Protein AF-A0A2N6SW76-F1 (afdb_monomer)

Foldseek 3Di:
DPPPPPVPVVVVVVVVVVVVVLCVVVVVCCVVVNDPPVVSVVVVVVVVVVVVVVVVVVVVVVVVVVVVVVVVVVVVVVPDDDPCVVVPPPPPPDDDCPPPDPDDADDPDDDDDPPPDDPPDDDDDDDDPDDPRDPPDQFDFDDDPDQKGFGDHPRDGPDMGGPVCCCVPPPVSVVVVVVVVVD

Mean predicted aligned error: 18.42 Å

InterPro domains:
  IPR011527 ABC transporter type 1, transmembrane domain [PS50929] (1-66)
  IPR036640 ABC transporter type 1, transmembrane domain superfamily [G3DSA:1.20.1560.10] (1-120)
  IPR036640 ABC transporter type 1, transmembrane domain superfamily [SSF90123] (2-89)
  IPR039421 Type 1 protein exporter [PTHR43394] (10-116)

Organism: NCBI:txid1725

Radius of gyration: 35.15 Å; Cα contacts (8 Å, |Δi|>4): 54; chains: 1; bounding box: 75×44×82 Å

Solvent-accessible surface area (backbone atoms only — not comparable to full-atom values): 11998 Å² total; per-residue (Å²): 139,87,73,80,70,70,67,76,61,58,58,55,50,52,51,53,52,52,49,52,50,48,51,53,58,49,46,53,36,34,75,71,66,80,38,56,70,68,56,51,53,52,49,52,52,50,52,58,61,48,48,56,60,50,51,50,52,54,49,51,54,50,49,52,54,52,51,5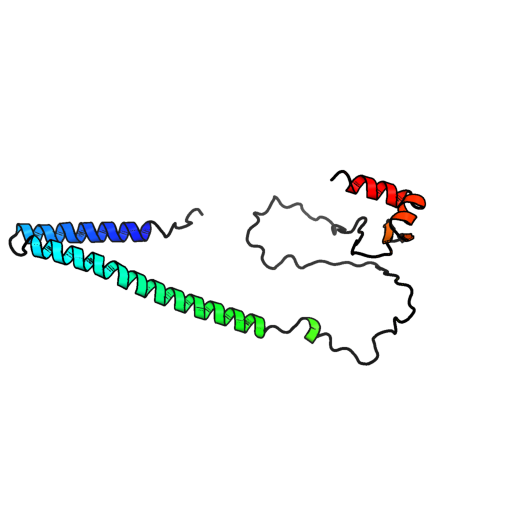5,54,53,49,54,51,51,54,51,64,72,66,52,80,57,83,62,72,79,59,66,78,62,88,86,70,77,74,85,62,86,83,60,78,96,73,88,83,86,77,89,81,81,86,77,80,79,90,82,79,81,78,90,82,71,81,83,70,86,83,77,80,83,74,79,74,82,72,86,75,78,69,76,76,87,84,65,105,54,82,61,44,72,41,51,54,95,92,36,82,76,49,74,37,33,72,71,54,32,59,76,74,31,69,69,54,42,56,53,57,52,57,68,75,76,113

Structure (mmCIF, N/CA/C/O backbone):
data_AF-A0A2N6SW76-F1
#
_entry.id   AF-A0A2N6SW76-F1
#
loop_
_atom_site.group_PDB
_atom_site.id
_atom_site.type_symbol
_atom_site.label_atom_id
_atom_site.label_alt_id
_atom_site.label_comp_id
_atom_site.label_asym_id
_atom_site.label_entity_id
_atom_site.label_seq_id
_atom_site.pdbx_PDB_ins_code
_atom_site.Cartn_x
_atom_site.Cartn_y
_atom_site.Cartn_z
_atom_site.occupancy
_atom_site.B_iso_or_equiv
_atom_site.auth_seq_id
_atom_site.auth_comp_id
_atom_site.auth_asym_id
_atom_site.auth_atom_id
_atom_site.pdbx_PDB_model_num
ATOM 1 N N . MET A 1 1 ? -11.224 16.777 -10.568 1.00 44.59 1 MET A N 1
ATOM 2 C CA . MET A 1 1 ? -10.920 15.486 -9.920 1.00 44.59 1 MET A CA 1
ATOM 3 C C . MET A 1 1 ? -9.843 15.710 -8.867 1.00 44.59 1 MET A C 1
ATOM 5 O O . MET A 1 1 ? -8.678 15.807 -9.202 1.00 44.59 1 MET A O 1
ATOM 9 N N . ARG A 1 2 ? -10.244 15.888 -7.605 1.00 47.88 2 ARG A N 1
ATOM 10 C CA . ARG A 1 2 ? -9.377 15.784 -6.421 1.00 47.88 2 ARG A CA 1
ATOM 11 C C . ARG A 1 2 ? -10.094 14.849 -5.457 1.00 47.88 2 ARG A C 1
ATOM 13 O O . ARG A 1 2 ? -10.710 15.264 -4.487 1.00 47.88 2 ARG A O 1
ATOM 20 N N . LEU A 1 3 ? -10.122 13.588 -5.859 1.00 52.16 3 LEU A N 1
ATOM 21 C CA . LEU A 1 3 ? -10.459 12.446 -5.020 1.00 52.16 3 LEU A CA 1
ATOM 22 C C . LEU A 1 3 ? -9.251 11.512 -5.073 1.00 52.16 3 LEU A C 1
ATOM 24 O O . LEU A 1 3 ? -9.378 10.319 -5.317 1.00 52.16 3 LEU A O 1
ATOM 28 N N . GLU A 1 4 ? -8.058 12.078 -4.872 1.00 52.75 4 GLU A N 1
ATOM 29 C CA . GLU A 1 4 ? -6.945 11.313 -4.322 1.00 52.75 4 GLU A CA 1
ATOM 30 C C . GLU A 1 4 ? -7.394 10.949 -2.912 1.00 52.75 4 GLU A C 1
ATOM 32 O O . GLU A 1 4 ? -7.204 11.689 -1.947 1.00 52.75 4 GLU A O 1
ATOM 37 N N . ALA A 1 5 ? -8.188 9.882 -2.852 1.00 57.94 5 ALA A N 1
ATOM 38 C CA . ALA A 1 5 ? -8.748 9.336 -1.646 1.00 57.94 5 ALA A CA 1
ATOM 39 C C . ALA A 1 5 ? -7.561 8.900 -0.809 1.00 57.94 5 ALA A C 1
ATOM 41 O O . ALA A 1 5 ? -7.028 7.816 -1.000 1.00 57.94 5 ALA A O 1
ATOM 42 N N . PHE A 1 6 ? -7.129 9.809 0.059 1.00 63.81 6 PHE A N 1
ATOM 43 C CA . PHE A 1 6 ? -6.216 9.602 1.160 1.00 63.81 6 PHE A CA 1
ATOM 44 C C . PHE A 1 6 ? -6.749 8.368 1.917 1.00 63.81 6 PHE A C 1
ATOM 46 O O . PHE A 1 6 ? -7.770 8.484 2.596 1.00 63.81 6 PHE A O 1
ATOM 53 N N . PRO A 1 7 ? -6.166 7.164 1.735 1.00 63.09 7 PRO A N 1
ATOM 54 C CA . PRO A 1 7 ? -6.740 5.920 2.268 1.00 63.09 7 PRO A CA 1
ATOM 55 C C . PRO A 1 7 ? -6.468 5.780 3.770 1.00 63.09 7 PRO A C 1
ATOM 57 O O . PRO A 1 7 ? -7.167 5.075 4.495 1.00 63.09 7 PRO A O 1
ATOM 60 N N . TRP A 1 8 ? -5.447 6.493 4.243 1.00 65.50 8 TRP A N 1
ATOM 61 C CA . TRP A 1 8 ? -4.876 6.384 5.577 1.00 65.50 8 TRP A CA 1
ATOM 62 C C . TRP A 1 8 ? -5.757 6.865 6.749 1.00 65.50 8 TRP A C 1
ATOM 64 O O . TRP A 1 8 ? -5.699 6.228 7.798 1.00 65.50 8 TRP A O 1
ATOM 74 N N . PRO A 1 9 ? -6.610 7.905 6.653 1.00 74.25 9 PRO A N 1
ATOM 75 C CA . PRO A 1 9 ? -7.477 8.312 7.757 1.00 74.25 9 PRO A CA 1
ATOM 76 C C . PRO A 1 9 ? -8.815 7.565 7.783 1.00 74.25 9 PRO A C 1
ATOM 78 O O . PRO A 1 9 ? -9.462 7.540 8.827 1.00 74.25 9 PRO A O 1
ATOM 81 N N . MET A 1 10 ? -9.254 6.954 6.675 1.00 74.31 10 MET A N 1
ATOM 82 C CA . MET A 1 10 ? -10.566 6.297 6.613 1.00 74.31 10 MET A CA 1
ATOM 83 C C . MET A 1 10 ? -10.602 5.032 7.483 1.00 74.31 10 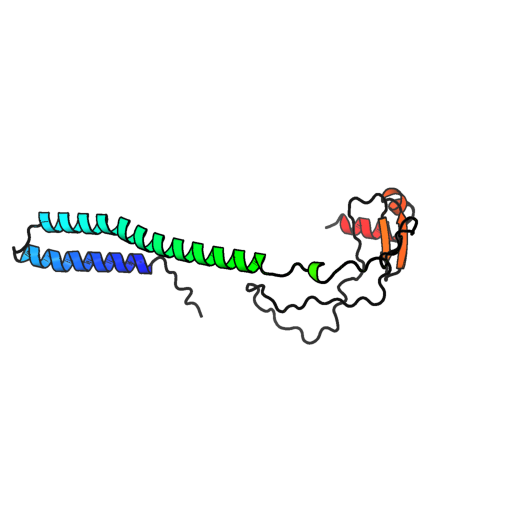MET A C 1
ATOM 85 O O . MET A 1 10 ? -11.601 4.771 8.153 1.00 74.31 10 MET A O 1
ATOM 89 N N . SER A 1 11 ? -9.489 4.294 7.553 1.00 74.19 11 SER A N 1
ATOM 90 C CA . SER A 1 11 ? -9.341 3.144 8.451 1.00 74.19 11 SER A CA 1
ATOM 91 C C . SER A 1 11 ? -9.333 3.560 9.929 1.00 74.19 11 SER A C 1
ATOM 93 O O . SER A 1 11 ? -10.015 2.937 10.741 1.00 74.19 11 SER A O 1
ATOM 95 N N . GLY A 1 12 ? -8.643 4.652 10.284 1.00 79.25 12 GLY A N 1
ATOM 96 C CA . GLY A 1 12 ? -8.608 5.185 11.653 1.00 79.25 12 GLY A CA 1
ATOM 97 C C . GLY A 1 12 ? -9.979 5.647 12.157 1.00 79.25 12 GLY A C 1
ATOM 98 O O . GLY A 1 12 ? -10.352 5.367 13.298 1.00 79.25 12 GLY A O 1
ATOM 99 N N . LEU A 1 13 ? -10.767 6.271 11.278 1.00 85.88 13 LEU A N 1
ATOM 100 C CA . LEU A 1 13 ? -12.120 6.739 11.588 1.00 85.88 13 LEU A CA 1
ATOM 101 C C . LEU A 1 13 ? -13.078 5.564 11.839 1.00 85.88 13 LEU A C 1
ATOM 103 O O . LEU A 1 13 ? -13.866 5.597 12.785 1.00 85.88 13 LEU A O 1
ATOM 107 N N . ALA A 1 14 ? -12.951 4.479 11.069 1.00 84.56 14 ALA A N 1
ATOM 108 C CA . ALA A 1 14 ? -13.716 3.254 11.304 1.00 84.56 14 ALA A CA 1
ATOM 109 C C . ALA A 1 14 ? -13.427 2.643 12.689 1.00 84.56 14 ALA A C 1
ATOM 111 O O . ALA A 1 14 ? -14.354 2.220 13.382 1.00 84.56 14 ALA A O 1
ATOM 112 N N . ILE A 1 15 ? -12.162 2.659 13.130 1.00 85.31 15 ILE A N 1
ATOM 113 C CA . ILE A 1 15 ? -11.760 2.172 14.462 1.00 85.31 15 ILE A CA 1
ATOM 114 C C . ILE A 1 15 ? -12.381 3.029 15.565 1.00 85.31 15 ILE A C 1
ATOM 116 O O . ILE A 1 15 ? -12.916 2.500 16.538 1.00 85.31 15 ILE A O 1
ATOM 120 N N . GLN A 1 16 ? -12.338 4.350 15.412 1.00 90.38 16 GLN A N 1
ATOM 121 C CA . GLN A 1 16 ? -12.896 5.282 16.392 1.00 90.38 16 GLN A CA 1
ATOM 122 C C . GLN A 1 16 ? -14.418 5.135 16.508 1.00 90.38 16 GLN A C 1
ATOM 124 O O . GLN A 1 16 ? -14.949 5.110 17.619 1.00 90.38 16 GLN A O 1
ATOM 129 N N . VAL A 1 17 ? -15.119 4.948 15.385 1.00 92.62 17 VAL A N 1
ATOM 130 C CA . VAL A 1 17 ? -16.563 4.663 15.374 1.00 92.62 17 VAL A CA 1
ATOM 131 C C . VAL A 1 17 ? -16.868 3.324 16.048 1.00 92.62 17 VAL A C 1
ATOM 133 O O . VAL A 1 17 ? -17.775 3.258 16.879 1.00 92.62 17 VAL A O 1
ATOM 136 N N . ALA A 1 18 ? -16.100 2.271 15.752 1.00 88.25 18 ALA A N 1
ATOM 137 C CA . ALA A 1 18 ? -16.264 0.969 16.398 1.00 88.25 18 ALA A CA 1
ATOM 138 C C . ALA A 1 18 ? -16.039 1.054 17.918 1.00 88.25 18 ALA A C 1
ATOM 140 O O . ALA A 1 18 ? -16.818 0.494 18.690 1.00 88.25 18 ALA A O 1
ATOM 141 N N . PHE A 1 19 ? -15.028 1.806 18.358 1.00 92.00 19 PHE A N 1
ATOM 142 C CA . PHE A 1 19 ? -14.760 2.034 19.776 1.00 92.00 19 PHE A CA 1
ATOM 143 C C . PHE A 1 19 ? -15.923 2.754 20.468 1.00 92.00 19 PHE A C 1
ATOM 145 O O . PHE A 1 19 ? -16.401 2.284 21.499 1.00 92.00 19 PHE A O 1
ATOM 152 N N . LEU A 1 20 ? -16.424 3.847 19.881 1.00 95.19 20 LEU A N 1
ATOM 153 C CA . LEU A 1 20 ? -17.573 4.584 20.419 1.00 95.19 20 LEU A CA 1
ATOM 154 C C . LEU A 1 20 ? -18.835 3.716 20.481 1.00 95.19 20 LEU A C 1
ATOM 156 O O . LEU A 1 20 ? -19.552 3.755 21.480 1.00 95.19 20 LEU A O 1
ATOM 160 N N . MET A 1 21 ? -19.079 2.894 19.457 1.00 95.50 21 MET A N 1
ATOM 161 C CA . MET A 1 21 ? -20.179 1.927 19.444 1.00 95.50 21 MET A CA 1
ATOM 162 C C . MET A 1 21 ? -20.074 0.926 20.598 1.00 95.50 21 MET A C 1
ATOM 164 O O . MET A 1 21 ? -21.051 0.716 21.316 1.00 95.50 21 MET A O 1
ATOM 168 N N . VAL A 1 22 ? -18.897 0.334 20.817 1.00 93.12 22 VAL A N 1
ATOM 169 C CA . VAL A 1 22 ? -18.682 -0.621 21.916 1.00 93.12 22 VAL A CA 1
ATOM 170 C C . VAL A 1 22 ? -18.825 0.062 23.274 1.00 93.12 22 VAL A C 1
ATOM 172 O O . VAL A 1 22 ? -19.450 -0.503 24.171 1.00 93.12 22 VAL A O 1
ATOM 175 N N . LEU A 1 23 ? -18.303 1.281 23.428 1.00 94.81 23 LEU A N 1
ATOM 176 C CA . LEU A 1 23 ? -18.411 2.037 24.674 1.00 94.81 23 LEU A CA 1
ATOM 177 C C . LEU A 1 23 ? -19.869 2.392 24.992 1.00 94.81 23 LEU A C 1
ATOM 179 O O . LEU A 1 23 ? -20.307 2.225 26.127 1.00 94.81 23 LEU A O 1
ATOM 183 N N . GLY A 1 24 ? -20.630 2.836 23.989 1.00 96.06 24 GLY A N 1
ATOM 184 C CA . GLY A 1 24 ? -22.040 3.185 24.143 1.00 96.06 24 GLY A CA 1
ATOM 185 C C . GLY A 1 24 ? -22.908 1.970 24.470 1.00 96.06 24 GLY A C 1
ATOM 186 O O . GLY A 1 24 ? -23.634 1.975 25.464 1.00 96.06 24 GLY A O 1
ATOM 187 N N . LEU A 1 25 ? -22.801 0.901 23.674 1.00 95.44 25 LEU A N 1
ATOM 188 C CA . LEU A 1 25 ? -23.624 -0.302 23.845 1.00 95.44 25 LEU A CA 1
ATOM 189 C C . LEU A 1 25 ? -23.224 -1.099 25.096 1.00 95.44 25 LEU A C 1
ATOM 191 O O . LEU A 1 25 ? -24.079 -1.575 25.844 1.00 95.44 25 LEU A O 1
ATOM 195 N N . GLY A 1 26 ? -21.919 -1.231 25.336 1.00 95.19 26 GLY A N 1
ATOM 196 C CA . GLY A 1 26 ? -21.370 -1.887 26.518 1.00 95.19 26 GLY A CA 1
ATOM 197 C C . GLY A 1 26 ? -21.644 -1.093 27.793 1.00 95.19 26 GLY A C 1
ATOM 198 O O . GLY A 1 26 ? -22.062 -1.672 28.791 1.00 95.19 26 GLY A O 1
ATOM 199 N N . GLY A 1 27 ? -21.496 0.233 27.745 1.00 95.38 27 GLY A N 1
ATOM 200 C CA . GLY A 1 27 ? -21.807 1.129 28.857 1.00 95.38 27 GLY A CA 1
ATOM 201 C C . GLY A 1 27 ? -23.281 1.083 29.260 1.00 95.38 27 GLY A C 1
ATOM 202 O O . GLY A 1 27 ? -23.576 0.993 30.450 1.00 95.38 27 GLY A O 1
ATOM 203 N N . ALA A 1 28 ? -24.205 1.047 28.292 1.00 96.50 28 ALA A N 1
ATOM 204 C CA . ALA A 1 28 ? -25.635 0.897 28.570 1.00 96.50 28 ALA A CA 1
ATOM 205 C C . ALA A 1 28 ? -25.951 -0.417 29.309 1.00 96.50 28 ALA A C 1
ATOM 207 O O . ALA A 1 28 ? -26.703 -0.411 30.283 1.00 96.50 28 ALA A O 1
ATOM 208 N N . ARG A 1 29 ? -25.325 -1.532 28.909 1.00 95.31 29 ARG A N 1
ATOM 209 C CA . ARG A 1 29 ? -25.487 -2.824 29.602 1.00 95.31 29 ARG A CA 1
ATOM 210 C C . ARG A 1 29 ? -24.860 -2.858 30.993 1.00 95.31 29 ARG A C 1
ATOM 212 O O . ARG A 1 29 ? -25.393 -3.510 31.887 1.00 95.31 29 ARG A O 1
ATOM 219 N N . VAL A 1 30 ? -23.750 -2.149 31.194 1.00 97.06 30 VAL A N 1
ATOM 220 C CA . VAL A 1 30 ? -23.148 -1.982 32.524 1.00 97.06 30 VAL A CA 1
ATOM 221 C C . VAL A 1 30 ? -24.063 -1.153 33.430 1.00 97.06 30 VAL A C 1
ATOM 223 O O . VAL A 1 30 ? -24.280 -1.527 34.579 1.00 97.06 30 VAL A O 1
ATOM 226 N N . ALA A 1 31 ? -24.659 -0.074 32.911 1.00 96.44 31 ALA A N 1
ATOM 227 C CA . ALA A 1 31 ? -25.610 0.757 33.653 1.00 96.44 31 ALA A CA 1
ATOM 228 C C . ALA A 1 31 ? -26.909 0.010 34.007 1.00 96.44 31 ALA A C 1
ATOM 230 O O . ALA A 1 31 ? -27.480 0.248 35.068 1.00 96.44 31 ALA A O 1
ATOM 231 N N . ALA A 1 32 ? -27.347 -0.921 33.153 1.00 95.94 32 ALA A N 1
ATOM 232 C CA . ALA A 1 32 ? -28.476 -1.813 33.421 1.00 95.94 32 ALA A CA 1
ATOM 233 C C . ALA A 1 32 ? -28.158 -2.932 34.439 1.00 95.94 32 ALA A C 1
ATOM 235 O O . ALA A 1 32 ? -29.062 -3.654 34.854 1.00 95.94 32 ALA A O 1
ATOM 236 N N . GLY A 1 33 ? -26.891 -3.095 34.842 1.00 94.69 33 GLY A N 1
ATOM 237 C CA . GLY A 1 33 ? -26.448 -4.147 35.762 1.00 94.69 33 GLY A CA 1
ATOM 238 C C . GLY A 1 33 ? -26.287 -5.534 35.124 1.00 94.69 33 GLY A C 1
ATOM 239 O O . GLY A 1 33 ? -26.007 -6.496 35.834 1.00 94.69 33 GLY A O 1
ATOM 240 N N . GLU A 1 34 ? -26.431 -5.650 33.800 1.00 95.19 34 GLU A N 1
ATOM 241 C CA . GLU A 1 34 ? -26.288 -6.912 33.053 1.00 95.19 34 GLU A CA 1
ATOM 242 C C . GLU A 1 34 ? -24.820 -7.331 32.882 1.00 95.19 34 GLU A C 1
ATOM 244 O O . GLU A 1 34 ? -24.507 -8.513 32.732 1.00 95.19 34 GLU A O 1
ATOM 249 N N . LEU A 1 35 ? -23.906 -6.356 32.883 1.00 95.00 35 LEU A N 1
ATOM 250 C CA . LEU A 1 35 ? -22.467 -6.549 32.711 1.00 95.00 35 LEU A CA 1
ATOM 251 C C . LEU A 1 35 ? -21.692 -5.833 33.817 1.00 95.00 35 LEU A C 1
ATOM 253 O O . LEU A 1 35 ? -22.024 -4.719 34.212 1.00 95.00 35 LEU A O 1
ATOM 257 N N . SER A 1 36 ? -20.599 -6.441 34.280 1.00 96.62 36 SER A N 1
ATOM 258 C CA . SER A 1 36 ? -19.667 -5.749 35.170 1.00 96.62 36 SER A CA 1
ATOM 259 C C . SER A 1 36 ? -18.761 -4.800 34.381 1.00 96.62 36 SER A C 1
ATOM 261 O O . SER A 1 36 ? -18.409 -5.056 33.225 1.00 96.62 36 SER A O 1
ATOM 263 N N . VAL A 1 37 ? -18.316 -3.726 35.037 1.00 95.06 37 VAL A N 1
ATOM 264 C CA . VAL A 1 37 ? -17.325 -2.789 34.476 1.00 95.06 37 VAL A CA 1
ATOM 265 C C . VAL A 1 37 ? -16.043 -3.530 34.071 1.00 95.06 37 VAL A C 1
ATOM 267 O O . VAL A 1 37 ? -15.481 -3.271 33.009 1.00 95.06 37 VAL A O 1
ATOM 270 N N . ALA A 1 38 ? -15.610 -4.500 34.883 1.00 96.81 38 ALA A N 1
ATOM 271 C CA . ALA A 1 38 ? -14.431 -5.315 34.602 1.00 96.81 38 ALA A CA 1
ATOM 272 C C . ALA A 1 38 ? -14.573 -6.117 33.298 1.00 96.81 38 ALA A C 1
ATOM 274 O O . ALA A 1 38 ? -13.620 -6.204 32.526 1.00 96.81 38 ALA A O 1
ATOM 275 N N . ASN A 1 39 ? -15.765 -6.652 33.016 1.00 95.88 39 ASN A N 1
ATOM 276 C CA . ASN A 1 39 ? -16.007 -7.416 31.795 1.00 95.88 39 ASN A CA 1
ATOM 277 C C . ASN A 1 39 ? -15.965 -6.523 30.544 1.00 95.88 39 A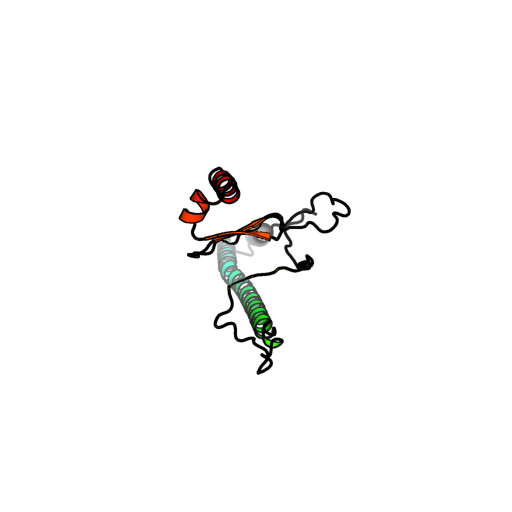SN A C 1
ATOM 279 O O . ASN A 1 39 ? -15.441 -6.936 29.512 1.00 95.88 39 ASN A O 1
ATOM 283 N N . LEU A 1 40 ? -16.450 -5.278 30.642 1.00 95.25 40 LEU A N 1
ATOM 284 C CA . LEU A 1 40 ? -16.324 -4.290 29.565 1.00 95.25 40 L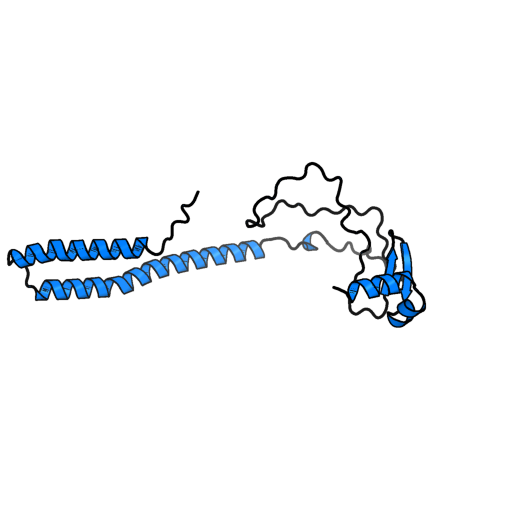EU A CA 1
ATOM 285 C C . LEU A 1 40 ? -14.853 -3.939 29.295 1.00 95.25 40 LEU A C 1
ATOM 287 O O . LEU A 1 40 ? -14.433 -3.911 28.141 1.00 95.25 40 LEU A O 1
ATOM 291 N N . MET A 1 41 ? -14.060 -3.716 30.347 1.00 95.38 41 MET A N 1
ATOM 292 C CA . MET A 1 41 ? -12.621 -3.460 30.213 1.00 95.38 41 MET A CA 1
ATOM 293 C C . MET A 1 41 ? -11.896 -4.638 29.553 1.00 95.38 41 MET A C 1
ATOM 295 O O . MET A 1 41 ? -11.149 -4.431 28.598 1.00 95.38 41 MET A O 1
ATOM 299 N N . ALA A 1 42 ? -12.160 -5.870 30.000 1.00 96.12 42 ALA A N 1
ATOM 300 C CA . ALA A 1 42 ? -11.588 -7.076 29.401 1.00 96.12 42 ALA A CA 1
ATOM 301 C C . ALA A 1 42 ? -11.968 -7.217 27.918 1.00 96.12 42 ALA A C 1
ATOM 303 O O . ALA A 1 42 ? -11.111 -7.503 27.082 1.00 96.12 42 ALA A O 1
ATOM 304 N N . PHE A 1 43 ? -13.229 -6.943 27.574 1.00 94.88 43 PHE A N 1
ATOM 305 C CA . PHE A 1 43 ? -13.688 -6.960 26.189 1.00 94.88 43 PHE A CA 1
ATOM 306 C C . PHE A 1 43 ? -12.955 -5.930 25.320 1.00 94.88 43 PHE A C 1
ATOM 308 O O . PHE A 1 43 ? -12.509 -6.268 24.225 1.00 94.88 43 PHE A O 1
ATOM 315 N N . LEU A 1 44 ? -12.773 -4.697 25.808 1.00 92.69 44 LEU A N 1
ATOM 316 C CA . LEU A 1 44 ? -12.006 -3.671 25.094 1.00 92.69 44 LEU A CA 1
ATOM 317 C C . LEU A 1 44 ? -10.544 -4.088 24.899 1.00 92.69 44 LEU A C 1
ATOM 319 O O . LEU A 1 44 ? -9.998 -3.898 23.814 1.00 92.69 44 LEU A O 1
ATOM 323 N N . MET A 1 45 ? -9.920 -4.707 25.906 1.00 94.50 45 MET A N 1
ATOM 324 C CA . MET A 1 45 ? -8.561 -5.237 25.767 1.00 94.50 45 MET A CA 1
ATOM 325 C C . MET A 1 45 ? -8.484 -6.332 24.700 1.00 94.50 45 MET A C 1
ATOM 327 O O . MET A 1 45 ? -7.586 -6.296 23.861 1.00 94.50 45 MET A O 1
ATOM 331 N N . PHE A 1 46 ? -9.437 -7.268 24.681 1.00 95.19 46 PHE A N 1
ATOM 332 C CA . PHE A 1 46 ? -9.496 -8.301 23.647 1.00 95.19 46 PHE A CA 1
ATOM 333 C C . PHE A 1 46 ? -9.756 -7.728 22.255 1.00 95.19 46 PHE A C 1
ATOM 335 O O . PHE A 1 46 ? -9.137 -8.186 21.298 1.00 95.19 46 PHE A O 1
ATOM 342 N N . LEU A 1 47 ? -10.602 -6.704 22.131 1.00 92.00 47 LEU A N 1
ATOM 343 C CA . LEU A 1 47 ? -10.845 -6.019 20.862 1.00 92.00 47 LEU A CA 1
ATOM 344 C C . LEU A 1 47 ? -9.554 -5.399 20.308 1.00 92.00 47 LEU A C 1
ATOM 346 O O . LEU A 1 47 ? -9.228 -5.602 19.139 1.00 92.00 47 LEU A O 1
ATOM 350 N N . PHE A 1 48 ? -8.793 -4.688 21.146 1.00 90.00 48 PHE A N 1
ATOM 351 C CA . PHE A 1 48 ? -7.510 -4.111 20.737 1.00 90.00 48 PHE A CA 1
ATOM 352 C C . PHE A 1 48 ? -6.452 -5.179 20.453 1.00 90.00 48 PHE A C 1
ATOM 354 O O . PHE A 1 48 ? -5.706 -5.059 19.481 1.00 90.00 48 PHE A O 1
ATOM 361 N N . MET A 1 49 ? -6.427 -6.255 21.242 1.00 93.31 49 MET A N 1
ATOM 362 C CA . MET A 1 49 ? -5.552 -7.402 21.002 1.00 93.31 49 MET A CA 1
ATOM 363 C C . MET A 1 49 ? -5.860 -8.086 19.667 1.00 93.31 49 MET A C 1
ATOM 365 O O . MET A 1 49 ? -4.935 -8.544 19.008 1.00 93.31 49 MET A O 1
ATOM 369 N N . LEU A 1 50 ? -7.130 -8.135 19.255 1.00 94.12 50 LEU A N 1
ATOM 370 C CA . LEU A 1 50 ? -7.571 -8.745 17.999 1.00 94.12 50 LEU A CA 1
ATOM 371 C C . LEU A 1 50 ? -7.340 -7.834 16.780 1.00 94.12 50 LEU A C 1
ATOM 373 O O . LEU A 1 50 ? -7.204 -8.313 15.657 1.00 94.12 50 LEU A O 1
ATOM 377 N N . MET A 1 51 ? -7.236 -6.524 16.996 1.00 87.25 51 MET A N 1
ATOM 378 C CA . MET A 1 51 ? -6.989 -5.539 15.940 1.00 87.25 51 MET A CA 1
ATOM 379 C C . MET A 1 51 ? -5.656 -5.793 15.214 1.00 87.25 51 MET A C 1
ATOM 381 O O . MET A 1 51 ? -5.614 -5.832 13.985 1.00 87.25 51 MET A O 1
ATOM 385 N N . MET A 1 52 ? -4.590 -6.060 15.976 1.00 89.94 52 MET A N 1
ATOM 386 C CA . MET A 1 52 ? -3.259 -6.407 15.453 1.00 89.94 52 MET A CA 1
ATOM 387 C C . MET A 1 52 ? -3.264 -7.636 14.515 1.00 89.94 52 MET A C 1
ATOM 389 O O . MET A 1 52 ? -2.855 -7.492 13.361 1.00 89.94 52 MET A O 1
ATOM 393 N N . PRO A 1 53 ? -3.733 -8.831 14.934 1.00 93.75 53 PRO A N 1
ATOM 394 C CA . PRO A 1 53 ? -3.748 -10.018 14.083 1.00 93.75 53 PRO A CA 1
ATOM 395 C C . PRO A 1 53 ? -4.718 -9.900 12.900 1.00 93.75 53 PRO A C 1
ATOM 397 O O . PRO A 1 53 ? -4.429 -10.443 11.835 1.00 93.75 53 PRO A O 1
ATOM 400 N N . ILE A 1 54 ? -5.827 -9.155 13.020 1.00 91.94 54 ILE A N 1
ATOM 401 C CA . ILE A 1 54 ? -6.699 -8.868 11.866 1.00 91.94 54 ILE A CA 1
ATOM 402 C C . ILE A 1 54 ? -5.944 -8.038 10.821 1.00 91.94 54 ILE A C 1
ATOM 404 O O . ILE A 1 54 ? -5.972 -8.374 9.637 1.00 91.94 54 ILE A O 1
ATOM 408 N N . GLY A 1 55 ? -5.235 -6.986 11.243 1.00 89.12 55 GLY A N 1
ATOM 409 C CA . GLY A 1 55 ? -4.418 -6.173 10.339 1.00 89.12 55 GLY A CA 1
ATOM 410 C C . GLY A 1 55 ? -3.338 -6.997 9.632 1.00 89.12 55 GLY A C 1
ATOM 411 O O . GLY A 1 55 ? -3.154 -6.868 8.422 1.00 89.12 55 GLY A O 1
ATOM 412 N N . GLN A 1 56 ? -2.686 -7.907 10.362 1.00 94.19 56 GLN A N 1
ATOM 413 C CA . GLN A 1 56 ? -1.711 -8.845 9.794 1.00 94.19 56 GLN A CA 1
ATOM 414 C C . GLN A 1 56 ? -2.335 -9.755 8.730 1.00 94.19 56 GLN A C 1
ATOM 416 O O . GLN A 1 56 ? -1.720 -9.973 7.689 1.00 94.19 56 GLN A O 1
ATOM 421 N N . LEU A 1 57 ? -3.557 -10.246 8.950 1.00 95.69 57 LEU A N 1
ATOM 422 C CA . LEU A 1 57 ? -4.253 -11.107 7.993 1.00 95.69 57 LEU A CA 1
ATOM 423 C C . LEU A 1 57 ? -4.561 -10.379 6.675 1.00 95.69 57 LEU A C 1
ATOM 425 O O . LEU A 1 57 ? -4.285 -10.907 5.599 1.00 95.69 57 LEU A O 1
ATOM 429 N N . PHE A 1 58 ? -5.079 -9.149 6.745 1.00 91.56 58 PHE A N 1
ATOM 430 C CA . PHE A 1 58 ? -5.310 -8.328 5.549 1.00 91.56 58 PHE A CA 1
ATOM 431 C C . PHE A 1 58 ? -4.002 -7.981 4.827 1.00 91.56 58 PHE A C 1
ATOM 433 O O . PHE A 1 58 ? -3.929 -8.049 3.595 1.00 91.56 58 PHE A O 1
ATOM 440 N N . GLY A 1 59 ? -2.955 -7.653 5.589 1.00 90.88 59 GLY A N 1
ATOM 441 C CA . GLY A 1 59 ? -1.617 -7.419 5.051 1.00 90.88 59 GLY A CA 1
ATOM 442 C C . GLY A 1 59 ? -1.056 -8.644 4.326 1.00 90.88 59 GLY A C 1
ATOM 443 O O . GLY A 1 59 ? -0.514 -8.504 3.233 1.00 90.88 59 GLY A O 1
ATOM 444 N N . ALA A 1 60 ? -1.254 -9.844 4.878 1.00 96.88 60 ALA A N 1
ATOM 445 C CA . ALA A 1 60 ? -0.824 -11.102 4.270 1.00 96.88 60 ALA A CA 1
ATOM 446 C C . ALA A 1 60 ? -1.563 -11.412 2.957 1.00 96.88 60 ALA A C 1
ATOM 448 O O . ALA A 1 60 ? -0.950 -11.848 1.988 1.00 96.88 60 ALA A O 1
ATOM 449 N N . ILE A 1 61 ? -2.870 -11.147 2.881 1.00 96.38 61 ILE A N 1
ATOM 450 C CA . ILE A 1 61 ? -3.622 -11.305 1.623 1.00 96.38 61 ILE A CA 1
ATOM 451 C C . ILE A 1 61 ? -3.081 -10.342 0.558 1.00 96.38 61 ILE A C 1
ATOM 453 O O . ILE A 1 61 ? -2.859 -10.730 -0.589 1.00 96.38 61 ILE A O 1
ATOM 457 N N . THR A 1 62 ? -2.830 -9.092 0.950 1.00 95.19 62 THR A N 1
ATOM 458 C CA . THR A 1 62 ? -2.305 -8.063 0.043 1.00 95.19 62 THR A CA 1
ATOM 459 C C . THR A 1 62 ? -0.898 -8.411 -0.447 1.00 95.19 62 THR A C 1
ATOM 461 O O . THR A 1 62 ? -0.603 -8.246 -1.629 1.00 95.19 62 THR A O 1
ATOM 464 N N . SER A 1 63 ? -0.035 -8.936 0.428 1.00 96.81 63 SER A N 1
ATOM 465 C CA . SER A 1 63 ? 1.323 -9.331 0.048 1.00 96.81 63 SER A CA 1
ATOM 466 C C . SER A 1 63 ? 1.336 -10.509 -0.924 1.00 96.81 63 SER A C 1
ATOM 468 O O . SER A 1 63 ? 2.115 -10.497 -1.874 1.00 96.81 63 SER A O 1
ATOM 470 N N . VAL A 1 64 ? 0.441 -11.487 -0.750 1.00 98.00 64 VAL A N 1
ATOM 471 C CA . VAL A 1 64 ? 0.274 -12.594 -1.704 1.00 98.00 64 VAL A CA 1
ATOM 472 C C . VAL A 1 64 ? -0.189 -12.075 -3.064 1.00 98.00 64 VAL A C 1
ATOM 474 O O . VAL A 1 64 ? 0.384 -12.453 -4.084 1.00 98.00 64 VAL A O 1
ATOM 477 N N . ALA A 1 65 ? -1.179 -11.178 -3.094 1.00 96.12 65 ALA A N 1
ATOM 478 C CA . ALA A 1 65 ? -1.643 -10.574 -4.343 1.00 96.12 65 ALA A CA 1
ATOM 479 C C . ALA A 1 65 ? -0.512 -9.815 -5.064 1.00 96.12 65 ALA A C 1
ATOM 481 O O . ALA A 1 65 ? -0.339 -9.965 -6.273 1.00 96.12 65 ALA A O 1
ATOM 482 N N . ALA A 1 66 ? 0.300 -9.061 -4.316 1.00 96.56 66 ALA A N 1
ATOM 483 C CA . ALA A 1 66 ? 1.464 -8.363 -4.856 1.00 96.56 66 ALA A CA 1
ATOM 484 C C . ALA A 1 66 ? 2.533 -9.332 -5.392 1.00 96.56 66 ALA A C 1
ATOM 486 O O . ALA A 1 66 ? 3.075 -9.103 -6.472 1.00 96.56 66 ALA A O 1
ATOM 487 N N . ALA A 1 67 ? 2.805 -10.431 -4.682 1.00 97.38 67 ALA A N 1
ATOM 488 C CA . ALA A 1 67 ? 3.764 -11.445 -5.115 1.00 97.38 67 ALA A CA 1
ATOM 489 C C . ALA A 1 67 ? 3.334 -12.130 -6.423 1.00 97.38 67 ALA A C 1
ATOM 491 O O . ALA A 1 67 ? 4.149 -12.279 -7.331 1.00 97.38 67 ALA A O 1
ATOM 492 N N . LEU A 1 68 ? 2.052 -12.490 -6.553 1.00 97.50 68 LEU A N 1
ATOM 493 C CA . LEU A 1 68 ? 1.503 -13.061 -7.788 1.00 97.50 68 LEU A CA 1
ATOM 494 C C . LEU A 1 68 ? 1.553 -12.063 -8.956 1.00 97.50 68 LEU A C 1
ATOM 496 O O . LEU A 1 68 ? 1.884 -12.449 -10.075 1.00 97.50 68 LEU A O 1
ATOM 500 N N . GLY A 1 69 ? 1.277 -10.780 -8.701 1.00 96.81 69 GLY A N 1
ATOM 501 C CA . GLY A 1 69 ? 1.400 -9.727 -9.715 1.00 96.81 69 GLY A CA 1
ATOM 502 C C . GLY A 1 69 ? 2.842 -9.512 -10.187 1.00 96.81 69 GLY A C 1
ATOM 503 O O . GLY A 1 69 ? 3.086 -9.354 -11.382 1.00 96.81 69 GLY A O 1
ATOM 504 N N . ALA A 1 70 ? 3.810 -9.556 -9.268 1.00 96.88 70 ALA A N 1
ATOM 505 C CA . ALA A 1 70 ? 5.230 -9.481 -9.606 1.00 96.88 70 ALA A CA 1
ATOM 506 C C . ALA A 1 70 ? 5.695 -10.702 -10.416 1.00 96.88 70 ALA A C 1
ATOM 508 O O . ALA A 1 70 ? 6.439 -10.543 -11.380 1.00 96.88 70 ALA A O 1
ATOM 509 N N . LEU A 1 71 ? 5.217 -11.902 -10.071 1.00 96.75 71 LEU A N 1
ATOM 510 C CA . LEU A 1 71 ? 5.512 -13.120 -10.826 1.00 96.75 71 LEU A CA 1
ATOM 511 C C . LEU A 1 71 ? 5.008 -13.025 -12.273 1.00 96.75 71 LEU A C 1
ATOM 513 O O . LEU A 1 71 ? 5.776 -13.270 -13.197 1.00 96.75 71 LEU A O 1
ATOM 517 N N . ALA A 1 72 ? 3.768 -12.568 -12.476 1.00 95.00 72 ALA A N 1
ATOM 518 C CA . ALA A 1 72 ? 3.206 -12.381 -13.816 1.00 95.00 72 ALA A CA 1
ATOM 519 C C . ALA A 1 72 ? 4.022 -11.396 -14.676 1.00 95.00 72 ALA A C 1
ATOM 521 O O . ALA A 1 72 ? 4.156 -11.579 -15.883 1.00 95.00 72 ALA A O 1
ATOM 522 N N . ARG A 1 73 ? 4.605 -10.362 -14.056 1.00 93.31 73 ARG A N 1
ATOM 523 C CA . ARG A 1 73 ? 5.500 -9.411 -14.733 1.00 93.31 73 ARG A CA 1
ATOM 524 C C . ARG A 1 73 ? 6.821 -10.050 -15.153 1.00 93.31 73 ARG A C 1
ATOM 526 O O . ARG A 1 73 ? 7.317 -9.729 -16.226 1.00 93.31 73 ARG A O 1
ATOM 533 N N . ILE A 1 74 ? 7.388 -10.924 -14.322 1.00 95.31 74 ILE A N 1
ATOM 534 C CA . ILE A 1 74 ? 8.611 -11.661 -14.667 1.00 95.31 74 ILE A CA 1
ATOM 535 C C . ILE A 1 74 ? 8.339 -12.584 -15.856 1.00 95.31 74 ILE A C 1
ATOM 537 O O . ILE A 1 74 ? 9.102 -12.554 -16.818 1.00 95.31 74 ILE A O 1
ATOM 541 N N . ASP A 1 75 ? 7.235 -13.334 -15.824 1.00 93.94 75 ASP A N 1
ATOM 542 C CA . ASP A 1 75 ? 6.848 -14.215 -16.932 1.00 93.94 75 ASP A CA 1
ATOM 543 C C . ASP A 1 75 ? 6.658 -13.431 -18.238 1.00 93.94 75 ASP A C 1
ATOM 545 O O . ASP A 1 75 ? 7.088 -13.888 -19.292 1.00 93.94 75 ASP A O 1
ATOM 549 N N . GLN A 1 76 ? 6.084 -12.226 -18.170 1.00 92.19 76 GLN A N 1
ATOM 550 C CA . GLN A 1 76 ? 5.937 -11.347 -19.331 1.00 92.19 76 GLN A CA 1
ATOM 551 C C . GLN A 1 76 ? 7.291 -10.910 -19.908 1.00 92.19 76 GLN A C 1
ATOM 553 O O . GLN A 1 76 ? 7.496 -11.021 -21.110 1.00 92.19 76 GLN A O 1
ATOM 558 N N . VAL A 1 77 ? 8.223 -10.447 -19.066 1.00 91.38 77 VAL A N 1
ATOM 559 C CA . VAL A 1 77 ? 9.565 -10.023 -19.515 1.00 91.38 77 VAL A CA 1
ATOM 560 C C . VAL A 1 77 ? 10.342 -11.193 -20.121 1.00 91.38 77 VAL A C 1
ATOM 562 O O . VAL A 1 77 ? 11.038 -11.016 -21.113 1.00 91.38 77 VAL A O 1
ATOM 565 N N . MET A 1 78 ? 10.212 -12.391 -19.549 1.00 89.25 78 MET A N 1
ATOM 566 C CA . MET A 1 78 ? 10.879 -13.595 -20.056 1.00 89.25 78 MET A CA 1
ATOM 567 C C . MET A 1 78 ? 10.257 -14.138 -21.349 1.00 89.25 78 MET A C 1
ATOM 569 O O . MET A 1 78 ? 10.925 -14.868 -22.078 1.00 89.25 78 MET A O 1
ATOM 573 N N . ALA A 1 79 ? 8.982 -13.839 -21.607 1.00 88.94 79 ALA A N 1
ATOM 574 C CA . ALA A 1 79 ? 8.267 -14.280 -22.801 1.00 88.94 79 ALA A CA 1
ATOM 575 C C . ALA A 1 79 ? 8.429 -13.326 -23.997 1.00 88.94 79 ALA A C 1
ATOM 577 O O . ALA A 1 79 ? 8.084 -13.712 -25.115 1.00 88.94 79 ALA A O 1
ATOM 578 N N . GLU A 1 80 ? 8.934 -12.110 -23.778 1.00 85.62 80 GLU A N 1
ATOM 579 C CA . GLU A 1 80 ? 9.159 -11.139 -24.846 1.00 85.62 80 GLU A CA 1
ATOM 580 C C . GLU A 1 80 ? 10.343 -11.584 -25.730 1.00 85.62 80 GLU A C 1
ATOM 582 O O . GLU A 1 80 ? 11.420 -11.897 -25.206 1.00 85.62 80 GLU A O 1
ATOM 587 N N . PRO A 1 81 ? 10.180 -11.652 -27.064 1.00 79.31 81 PRO A N 1
ATOM 588 C CA . PRO A 1 81 ? 11.289 -11.945 -27.962 1.00 79.31 81 PRO A CA 1
ATOM 589 C C . PRO A 1 81 ? 12.362 -10.853 -27.864 1.00 79.31 81 PRO A C 1
ATOM 591 O O . PRO A 1 81 ? 12.064 -9.664 -27.870 1.00 79.31 81 PRO A O 1
ATOM 594 N N . THR A 1 82 ? 13.629 -11.262 -27.789 1.00 72.88 82 THR A N 1
ATOM 595 C CA . THR A 1 82 ? 14.767 -10.333 -27.830 1.00 72.88 82 THR A CA 1
ATOM 596 C C . THR A 1 82 ? 14.798 -9.616 -29.180 1.00 72.88 82 THR A C 1
ATOM 598 O O . THR A 1 82 ? 14.536 -10.243 -30.204 1.00 72.88 82 THR A O 1
ATOM 601 N N . GLU A 1 83 ? 15.141 -8.328 -29.196 1.00 67.88 83 GLU A N 1
ATOM 602 C CA . GLU A 1 83 ? 15.191 -7.508 -30.419 1.00 67.88 83 GLU A CA 1
ATOM 603 C C . GLU A 1 83 ? 16.119 -8.124 -31.49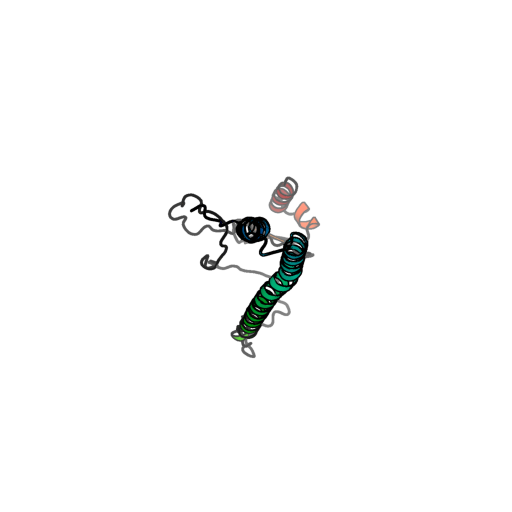1 1.00 67.88 83 GLU A C 1
ATOM 605 O O . GLU A 1 83 ? 15.770 -8.163 -32.670 1.00 67.88 83 GLU A O 1
ATOM 610 N N . ASP A 1 84 ? 17.215 -8.763 -31.065 1.00 61.81 84 ASP A N 1
ATOM 611 C CA . ASP A 1 84 ? 18.162 -9.486 -31.930 1.00 61.81 84 ASP A CA 1
ATOM 612 C C . ASP A 1 84 ? 17.632 -10.829 -32.468 1.00 61.81 84 ASP A C 1
ATOM 614 O O . ASP A 1 84 ? 18.238 -11.438 -33.348 1.00 61.81 84 ASP A O 1
ATOM 618 N N . ALA A 1 85 ? 16.510 -11.349 -31.958 1.00 58.38 85 ALA A N 1
ATOM 619 C CA . ALA A 1 85 ? 15.976 -12.644 -32.396 1.00 58.38 85 ALA A CA 1
ATOM 620 C C . ALA A 1 85 ? 15.451 -12.605 -33.845 1.00 58.38 85 ALA A C 1
ATOM 622 O O . ALA A 1 85 ? 15.373 -13.648 -34.500 1.00 58.38 85 ALA A O 1
ATOM 623 N N . ALA A 1 86 ? 15.112 -11.416 -34.353 1.00 56.53 86 ALA A N 1
ATOM 624 C CA . ALA A 1 86 ? 14.811 -11.189 -35.766 1.00 56.53 86 ALA A CA 1
ATOM 625 C C . ALA A 1 86 ? 16.078 -10.987 -36.617 1.00 56.53 86 ALA A C 1
ATOM 627 O O . ALA A 1 86 ? 16.037 -11.193 -37.831 1.00 56.53 86 ALA A O 1
ATOM 628 N N . ASP A 1 87 ? 17.204 -10.662 -35.983 1.00 59.31 87 ASP A N 1
ATOM 629 C CA . ASP A 1 87 ? 18.495 -10.435 -36.621 1.00 59.31 87 ASP A CA 1
ATOM 630 C C . ASP A 1 87 ? 19.293 -11.748 -36.638 1.00 59.31 87 ASP A C 1
ATOM 632 O O . ASP A 1 87 ? 20.328 -11.938 -36.003 1.00 59.31 87 ASP A O 1
ATOM 636 N N . SER A 1 88 ? 18.762 -12.739 -37.359 1.00 56.72 88 SER A N 1
ATOM 637 C CA . SER A 1 88 ? 19.555 -13.928 -37.672 1.00 56.72 88 SER A CA 1
ATOM 638 C C . SER A 1 88 ? 20.723 -13.493 -38.562 1.00 56.72 88 SER A C 1
ATOM 640 O O . SER A 1 88 ? 20.463 -13.026 -39.675 1.00 56.72 88 SER A O 1
ATOM 642 N N . PRO A 1 89 ? 21.995 -13.656 -38.140 1.00 55.12 89 PRO A N 1
ATOM 643 C CA . PRO A 1 89 ? 23.125 -13.250 -38.958 1.00 55.12 89 PRO A CA 1
ATOM 644 C C . PRO A 1 89 ? 23.080 -14.076 -40.235 1.00 55.12 89 PRO A C 1
ATOM 646 O O . PRO A 1 89 ? 23.292 -15.290 -40.204 1.00 55.12 89 PRO A O 1
ATOM 649 N N . VAL A 1 90 ? 22.767 -13.433 -41.360 1.00 57.78 90 VAL A N 1
ATOM 650 C CA . VAL A 1 90 ? 22.832 -14.075 -42.671 1.00 57.78 90 VAL A CA 1
ATOM 651 C C . VAL A 1 90 ? 24.298 -14.474 -42.878 1.00 57.78 90 VAL A C 1
ATOM 653 O O . VAL A 1 90 ? 25.160 -13.591 -42.970 1.00 57.78 90 VAL A O 1
ATOM 656 N N . PRO A 1 91 ? 24.637 -15.780 -42.900 1.00 51.75 91 PRO A N 1
ATOM 657 C CA . PRO A 1 91 ? 26.028 -16.197 -42.992 1.00 51.75 91 PRO A CA 1
ATOM 658 C C . PRO A 1 91 ? 26.611 -15.723 -44.328 1.00 51.75 91 PRO A C 1
ATOM 660 O O . PRO A 1 91 ? 26.166 -16.160 -45.388 1.00 51.75 91 PRO A O 1
ATOM 663 N N . GLY A 1 92 ? 27.598 -14.823 -44.272 1.00 56.34 92 GLY A N 1
ATOM 664 C CA . GLY A 1 92 ? 28.291 -14.281 -45.447 1.00 56.34 92 GLY A CA 1
ATOM 665 C C . GLY A 1 92 ? 27.939 -12.843 -45.850 1.00 56.34 92 GLY A C 1
ATOM 666 O O . GLY A 1 92 ? 28.439 -12.391 -46.876 1.00 56.34 92 GLY A O 1
ATOM 667 N N . THR A 1 93 ? 27.121 -12.118 -45.078 1.00 53.62 93 THR A N 1
ATOM 668 C CA . THR A 1 93 ? 26.740 -10.725 -45.405 1.00 53.62 93 THR A CA 1
ATOM 669 C C . THR A 1 93 ? 27.508 -9.660 -44.616 1.00 53.62 93 THR A C 1
ATOM 671 O O . THR A 1 93 ? 27.456 -8.494 -44.987 1.00 53.62 93 THR A O 1
ATOM 674 N N . ALA A 1 94 ? 28.264 -10.022 -43.574 1.00 55.09 94 ALA A N 1
ATOM 675 C CA . ALA A 1 94 ? 29.102 -9.055 -42.865 1.00 55.09 94 ALA A CA 1
ATOM 676 C C . ALA A 1 94 ? 30.310 -8.666 -43.745 1.00 55.09 94 ALA A C 1
ATOM 678 O O . ALA A 1 94 ? 31.121 -9.544 -44.062 1.00 55.09 94 ALA A O 1
ATOM 679 N N . PRO A 1 95 ? 30.440 -7.394 -44.168 1.00 61.44 95 PRO A N 1
ATOM 680 C CA . PRO A 1 95 ? 31.614 -6.952 -44.900 1.00 61.44 95 PRO A CA 1
ATOM 681 C C . PRO A 1 95 ? 32.851 -7.079 -44.008 1.00 61.44 95 PRO A C 1
ATOM 683 O O . PRO A 1 95 ? 32.800 -6.787 -42.815 1.00 61.44 95 PRO A O 1
ATOM 686 N N . ASP A 1 96 ? 33.966 -7.526 -44.584 1.00 64.06 96 ASP A N 1
ATOM 687 C CA . ASP A 1 96 ? 35.248 -7.534 -43.887 1.00 64.06 96 ASP A CA 1
ATOM 688 C C . ASP A 1 96 ? 35.727 -6.088 -43.715 1.00 64.06 96 ASP A C 1
ATOM 690 O O . ASP A 1 96 ? 36.211 -5.456 -44.654 1.00 64.06 96 ASP A O 1
ATOM 694 N N . LEU A 1 97 ? 35.536 -5.549 -42.512 1.00 64.19 97 LEU A N 1
ATOM 695 C CA . LEU A 1 97 ? 35.942 -4.190 -42.150 1.00 64.19 97 LEU A CA 1
ATOM 696 C C . LEU A 1 97 ? 37.429 -4.111 -41.763 1.00 64.19 97 LEU A C 1
ATOM 698 O O . LEU A 1 97 ? 37.912 -3.041 -41.385 1.00 64.19 97 LEU A O 1
ATOM 702 N N . SER A 1 98 ? 38.170 -5.222 -41.852 1.00 52.78 98 SER A N 1
ATOM 703 C CA . SER A 1 98 ? 39.594 -5.285 -41.522 1.00 52.78 98 SER A CA 1
ATOM 704 C C . SER A 1 98 ? 40.404 -4.454 -42.524 1.00 52.78 98 SER A C 1
ATOM 706 O O . SER A 1 98 ? 40.772 -4.919 -43.599 1.00 52.78 98 SER A O 1
ATOM 708 N N . GLY A 1 99 ? 40.683 -3.198 -42.171 1.00 55.59 99 GLY A N 1
ATOM 709 C CA . GLY A 1 99 ? 41.420 -2.247 -43.012 1.00 55.59 99 GLY A CA 1
ATOM 710 C C . GLY A 1 99 ? 40.564 -1.146 -43.641 1.00 55.59 99 GLY A C 1
ATOM 711 O O . GLY A 1 99 ? 41.096 -0.333 -44.397 1.00 55.59 99 GLY A O 1
ATOM 712 N N . ALA A 1 100 ? 39.269 -1.084 -43.320 1.00 59.84 100 ALA A N 1
ATOM 713 C CA . ALA A 1 100 ? 38.450 0.074 -43.648 1.00 59.84 100 ALA A CA 1
ATOM 714 C C . ALA A 1 100 ? 38.897 1.284 -42.811 1.00 59.84 100 ALA A C 1
ATOM 716 O O . ALA A 1 100 ? 39.131 1.177 -41.607 1.00 59.84 100 ALA A O 1
ATOM 717 N N . VAL A 1 101 ? 39.015 2.449 -43.451 1.00 55.12 101 VAL A N 1
ATOM 718 C CA . VAL A 1 101 ? 39.139 3.721 -42.728 1.00 55.12 101 VAL A CA 1
ATOM 719 C C . VAL A 1 101 ? 37.823 3.916 -41.964 1.00 55.12 101 VAL A C 1
ATOM 721 O O . VAL A 1 101 ? 36.775 3.737 -42.589 1.00 55.12 101 VAL A O 1
ATOM 724 N N . PRO A 1 102 ? 37.822 4.234 -40.656 1.00 52.66 102 PRO A N 1
ATOM 725 C CA . PRO A 1 102 ? 36.586 4.434 -39.907 1.00 52.66 102 PRO A CA 1
ATOM 726 C C . PRO A 1 102 ? 35.898 5.709 -40.406 1.00 52.66 102 PRO A C 1
ATOM 728 O O . PRO A 1 102 ? 36.157 6.811 -39.932 1.00 52.66 102 PRO A O 1
ATOM 731 N N . ALA A 1 103 ? 35.054 5.553 -41.418 1.00 57.78 103 ALA A N 1
ATOM 732 C CA . ALA A 1 103 ? 34.230 6.604 -41.981 1.00 57.78 103 ALA A CA 1
ATOM 733 C C . ALA A 1 103 ? 32.773 6.254 -41.687 1.00 57.78 103 ALA A C 1
ATOM 735 O O . ALA A 1 103 ? 32.282 5.204 -42.097 1.00 57.78 103 ALA A O 1
ATOM 736 N N . VAL A 1 104 ? 32.101 7.127 -40.941 1.00 58.00 104 VAL A N 1
ATOM 737 C CA . VAL A 1 104 ? 30.661 7.047 -40.705 1.00 58.00 104 VAL A CA 1
ATOM 738 C C . VAL A 1 104 ? 30.006 8.052 -41.645 1.00 58.00 104 VAL A C 1
ATOM 740 O O . VAL A 1 104 ? 30.271 9.249 -41.547 1.00 58.00 104 VAL A O 1
ATOM 743 N N . GLU A 1 105 ? 29.189 7.563 -42.573 1.00 56.66 105 GLU A N 1
ATOM 744 C CA . GLU A 1 105 ? 28.406 8.379 -43.502 1.00 56.66 105 GLU A CA 1
ATOM 745 C C . GLU A 1 105 ? 26.925 8.246 -43.135 1.00 56.66 105 GLU A C 1
ATOM 747 O O . GLU A 1 105 ? 26.400 7.137 -43.030 1.00 56.66 105 GLU A O 1
ATOM 752 N N . PHE A 1 106 ? 26.266 9.380 -42.902 1.00 57.81 106 PHE A N 1
ATOM 753 C CA . PHE A 1 106 ? 24.826 9.453 -42.677 1.00 57.81 106 PHE A CA 1
ATOM 754 C C . PHE A 1 106 ? 24.194 10.061 -43.928 1.00 57.81 106 PHE A C 1
ATOM 756 O O . PHE A 1 106 ? 24.383 11.249 -44.186 1.00 57.81 106 PHE A O 1
ATOM 763 N N . ASP A 1 107 ? 23.462 9.257 -44.695 1.00 50.28 107 ASP A N 1
ATOM 764 C CA . ASP A 1 107 ? 22.776 9.702 -45.912 1.00 50.28 107 ASP A CA 1
ATOM 765 C C . ASP A 1 107 ? 21.264 9.781 -45.651 1.00 50.28 107 ASP A C 1
ATOM 767 O O . ASP A 1 107 ? 20.622 8.761 -45.397 1.00 50.28 107 ASP A O 1
ATOM 771 N N . ASP A 1 108 ? 20.729 11.007 -45.614 1.00 45.72 108 ASP A N 1
ATOM 772 C CA . ASP A 1 108 ? 19.305 11.339 -45.421 1.00 45.72 108 ASP A CA 1
ATOM 773 C C . ASP A 1 108 ? 18.570 10.522 -44.327 1.00 45.72 108 ASP A C 1
ATOM 775 O O . ASP A 1 108 ? 17.424 10.092 -44.487 1.00 45.72 108 ASP A O 1
ATOM 779 N N . VAL A 1 109 ? 19.211 10.322 -43.168 1.00 50.34 109 VAL A N 1
ATOM 780 C CA . VAL A 1 109 ? 18.620 9.562 -42.054 1.00 50.34 109 VAL A CA 1
ATOM 781 C C . VAL A 1 109 ? 17.471 10.341 -41.412 1.00 50.34 109 VAL A C 1
ATOM 783 O O . VAL A 1 109 ? 17.668 11.385 -40.789 1.00 50.34 109 VAL A O 1
ATOM 786 N N . VAL A 1 110 ? 16.263 9.786 -41.514 1.00 54.12 110 VAL A N 1
ATOM 787 C CA . VAL A 1 110 ? 15.073 10.249 -40.795 1.00 54.12 110 VAL A CA 1
ATOM 788 C C . VAL A 1 110 ? 14.723 9.205 -39.747 1.00 54.12 110 VAL A C 1
ATOM 790 O O . VAL A 1 110 ? 14.410 8.063 -40.076 1.00 54.12 110 VAL A O 1
ATOM 793 N N . PHE A 1 111 ? 14.780 9.601 -38.481 1.00 55.03 111 PHE A N 1
ATOM 794 C CA . PHE A 1 111 ? 14.460 8.736 -37.359 1.00 55.03 111 PHE A CA 1
ATOM 795 C C . PHE A 1 111 ? 13.426 9.415 -36.466 1.00 55.03 111 PHE A C 1
ATOM 797 O O . PHE A 1 111 ? 13.565 10.586 -36.115 1.00 55.03 111 PHE A O 1
ATOM 804 N N . SER A 1 112 ? 12.389 8.669 -36.106 1.00 52.53 112 SER A N 1
ATOM 805 C CA . SER A 1 112 ? 11.394 9.075 -35.123 1.00 52.53 112 SER A CA 1
ATOM 806 C C . SER A 1 112 ? 11.173 7.919 -34.163 1.00 52.53 112 SER A C 1
ATOM 808 O O . SER A 1 112 ? 10.863 6.809 -34.595 1.00 52.53 112 SER A O 1
ATOM 810 N N . HIS A 1 113 ? 11.301 8.181 -32.867 1.00 59.38 113 HIS A N 1
ATOM 811 C CA . HIS A 1 113 ? 10.701 7.305 -31.874 1.00 59.38 113 HIS A CA 1
ATOM 812 C C . HIS A 1 113 ? 9.187 7.520 -31.915 1.00 59.38 113 HIS A C 1
ATOM 814 O O . HIS A 1 113 ? 8.735 8.666 -31.904 1.00 59.38 113 HIS A O 1
ATOM 820 N N . ASP A 1 114 ? 8.404 6.443 -31.961 1.00 46.94 114 ASP A N 1
ATOM 821 C CA . ASP A 1 114 ? 6.968 6.545 -31.717 1.00 46.94 114 ASP A CA 1
ATOM 822 C C . ASP A 1 114 ? 6.766 7.045 -30.277 1.00 46.94 114 ASP A C 1
ATOM 824 O O . ASP A 1 114 ? 6.935 6.308 -29.307 1.00 46.94 114 ASP A O 1
ATOM 828 N N . GLU A 1 115 ? 6.395 8.318 -30.128 1.00 51.81 115 GLU A N 1
ATOM 829 C CA . GLU A 1 115 ? 6.033 8.964 -28.854 1.00 51.81 115 GLU A CA 1
ATOM 830 C C . GLU A 1 115 ? 4.688 8.450 -28.286 1.00 51.81 115 GLU A C 1
ATOM 832 O O . GLU A 1 115 ? 4.033 9.107 -27.479 1.00 51.81 115 GLU A O 1
ATOM 837 N N . GLU A 1 116 ? 4.259 7.243 -28.653 1.00 49.88 116 GLU A N 1
ATOM 838 C CA . GLU A 1 116 ? 3.085 6.585 -28.083 1.00 49.88 116 GLU A CA 1
ATOM 839 C C . GLU A 1 116 ? 3.470 5.278 -27.395 1.00 49.88 116 GLU A C 1
ATOM 841 O O . GLU A 1 116 ? 3.082 4.192 -27.819 1.00 49.88 116 GLU A O 1
ATOM 846 N N . GLN A 1 117 ? 4.195 5.396 -26.275 1.00 43.69 117 GLN A N 1
ATOM 847 C CA . GLN A 1 117 ? 4.026 4.508 -25.116 1.00 43.69 117 GLN A CA 1
ATOM 848 C C . GLN A 1 117 ? 4.715 5.047 -23.843 1.00 43.69 117 GLN A C 1
ATOM 850 O O . GLN A 1 117 ? 5.784 4.618 -23.427 1.00 43.69 117 GLN A O 1
ATOM 855 N N . GLY A 1 118 ? 4.011 5.947 -23.144 1.00 41.72 118 GLY A N 1
ATOM 856 C CA . GLY A 1 118 ? 3.832 5.795 -21.694 1.00 41.72 118 GLY A CA 1
ATOM 857 C C . GLY A 1 118 ? 4.854 6.418 -20.737 1.00 41.72 118 GLY A C 1
ATOM 858 O O . GLY A 1 118 ? 5.336 5.725 -19.848 1.00 41.72 118 GLY A O 1
ATOM 859 N N . HIS A 1 119 ? 5.050 7.739 -20.772 1.00 39.69 119 HIS A N 1
ATOM 860 C CA . HIS A 1 119 ? 5.434 8.496 -19.568 1.00 39.69 119 HIS A CA 1
ATOM 861 C C . HIS A 1 119 ? 4.217 9.248 -19.012 1.00 39.69 119 HIS A C 1
ATOM 863 O O . HIS A 1 119 ? 4.025 10.446 -19.215 1.00 39.69 119 HIS A O 1
ATOM 869 N N . ALA A 1 120 ? 3.354 8.521 -18.296 1.00 45.72 120 ALA A N 1
ATOM 870 C CA . ALA A 1 120 ? 2.272 9.114 -17.517 1.00 45.72 120 ALA A CA 1
ATOM 871 C C . ALA A 1 120 ? 2.866 9.955 -16.372 1.00 45.72 120 ALA A C 1
ATOM 873 O O . ALA A 1 120 ? 3.189 9.430 -15.308 1.00 45.72 120 ALA A O 1
ATOM 874 N N . GLY A 1 121 ? 3.030 11.261 -16.592 1.00 40.59 121 GLY A N 1
ATOM 875 C CA . GLY A 1 121 ? 3.493 12.169 -15.541 1.00 40.59 121 GLY A CA 1
ATOM 876 C C . GLY A 1 121 ? 3.789 13.615 -15.933 1.00 40.59 121 GLY A C 1
ATOM 877 O O . GLY A 1 121 ? 3.966 14.429 -15.030 1.00 40.59 121 GLY A O 1
ATOM 878 N N . HIS A 1 122 ? 3.815 13.978 -17.218 1.00 43.59 122 HIS A N 1
ATOM 879 C CA . HIS A 1 122 ? 4.022 15.373 -17.614 1.00 43.59 122 HIS A CA 1
ATOM 880 C C . HIS A 1 122 ? 2.731 15.966 -18.184 1.00 43.59 122 HIS A C 1
ATOM 882 O O . HIS A 1 122 ? 2.167 15.455 -19.147 1.00 43.59 122 HIS A O 1
ATOM 888 N N . ALA A 1 123 ? 2.216 17.014 -17.540 1.00 40.91 123 ALA A N 1
ATOM 889 C CA . ALA A 1 123 ? 1.029 17.716 -18.008 1.00 40.91 123 ALA A CA 1
ATOM 890 C C . ALA A 1 123 ? 1.272 18.277 -19.426 1.00 40.91 123 ALA A C 1
ATOM 892 O O . ALA A 1 123 ? 2.359 18.805 -19.667 1.00 40.91 123 ALA A O 1
ATOM 893 N N . PRO A 1 124 ? 0.296 18.218 -20.352 1.00 42.53 124 PRO A N 1
ATOM 894 C CA . PRO A 1 124 ? 0.485 18.756 -21.693 1.00 42.53 124 PRO A CA 1
ATOM 895 C C . PRO A 1 124 ? 0.649 20.277 -21.614 1.00 42.53 124 PRO A C 1
ATOM 897 O O . PRO A 1 124 ? -0.261 20.986 -21.172 1.00 42.53 124 PRO A O 1
ATOM 900 N N . GLY A 1 125 ? 1.810 20.783 -22.030 1.00 50.97 125 GLY A N 1
ATOM 901 C CA . GLY A 1 125 ? 1.961 22.190 -22.394 1.00 50.97 125 GLY A CA 1
ATOM 902 C C . GLY A 1 125 ? 1.071 22.526 -23.601 1.00 50.97 125 GLY A C 1
ATOM 903 O O . GLY A 1 125 ? 0.662 21.622 -24.333 1.00 50.97 125 GLY A O 1
ATOM 904 N N . PRO A 1 126 ? 0.711 23.803 -23.810 1.00 41.94 126 PRO A N 1
ATOM 905 C CA . PRO A 1 126 ? -0.179 24.197 -24.897 1.00 41.94 126 PRO A CA 1
ATOM 906 C C . PRO A 1 126 ? 0.441 23.818 -26.249 1.00 41.94 126 PRO A C 1
ATOM 908 O O . PRO A 1 126 ? 1.567 24.208 -26.546 1.00 41.94 126 PRO A O 1
ATOM 911 N N . GLY A 1 127 ? -0.306 23.037 -27.035 1.00 41.22 127 GLY A N 1
ATOM 912 C CA . GLY A 1 127 ? 0.142 22.468 -28.302 1.00 41.22 127 GLY A CA 1
ATOM 913 C C . GLY A 1 127 ? 0.634 23.528 -29.284 1.00 41.22 127 GLY A C 1
ATOM 914 O O . GLY A 1 127 ? -0.100 24.454 -29.637 1.00 41.22 127 GLY A O 1
ATOM 915 N N . VAL A 1 128 ? 1.876 23.358 -29.732 1.00 43.41 128 VAL A N 1
ATOM 916 C CA . VAL A 1 128 ? 2.408 24.030 -30.916 1.00 43.41 128 VAL A CA 1
ATOM 917 C C . VAL A 1 128 ? 1.909 23.236 -32.132 1.00 43.41 128 VAL A C 1
ATOM 919 O O . VAL A 1 128 ? 2.145 22.030 -32.186 1.00 43.41 128 VAL A O 1
ATOM 922 N N . PRO A 1 129 ? 1.165 23.850 -33.068 1.00 40.75 129 PRO A N 1
ATOM 923 C CA . PRO A 1 129 ? 0.699 23.164 -34.265 1.00 40.75 129 PRO A CA 1
ATOM 924 C C . PRO A 1 129 ? 1.847 22.983 -35.266 1.00 40.75 129 PRO A C 1
ATOM 926 O O . PRO A 1 129 ? 2.577 23.938 -35.517 1.00 40.75 129 PRO A O 1
ATOM 929 N N . ASP A 1 130 ? 1.948 21.773 -35.828 1.00 44.56 130 ASP A N 1
ATOM 930 C CA . ASP A 1 130 ? 2.768 21.376 -36.984 1.00 44.56 130 ASP A CA 1
ATOM 931 C C . ASP A 1 130 ? 4.150 22.041 -37.069 1.00 44.56 130 ASP A C 1
ATOM 933 O O . ASP A 1 130 ? 4.406 22.912 -37.905 1.00 44.56 130 ASP A O 1
ATOM 937 N N . SER A 1 131 ? 5.080 21.573 -36.235 1.00 37.91 131 SER A N 1
ATOM 938 C CA . SER A 1 131 ? 6.505 21.752 -36.510 1.00 37.91 131 SER A CA 1
ATOM 939 C C . SER A 1 131 ? 6.917 20.745 -37.596 1.00 37.91 131 SER A C 1
ATOM 941 O O . SER A 1 131 ? 6.821 19.5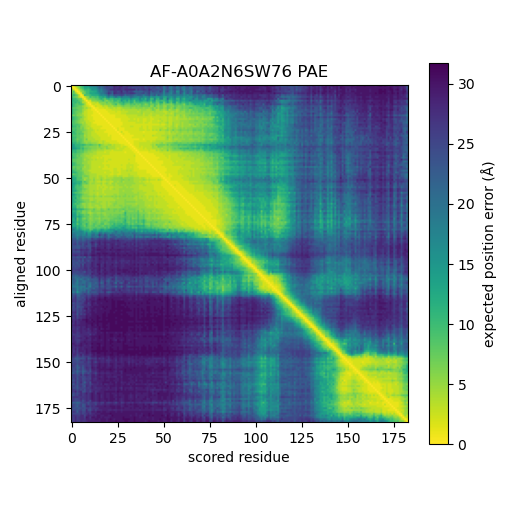38 -37.362 1.00 37.91 131 SER A O 1
ATOM 943 N N . PRO A 1 132 ? 7.361 21.185 -38.786 1.00 41.38 132 PRO A N 1
ATOM 944 C CA . PRO A 1 132 ? 7.895 20.283 -39.796 1.00 41.38 132 PRO A CA 1
ATOM 945 C C . PRO A 1 132 ? 9.187 19.679 -39.244 1.00 41.38 132 PRO A C 1
ATOM 947 O O . PRO A 1 132 ? 10.109 20.437 -38.972 1.00 41.38 132 PRO A O 1
ATOM 950 N N . HIS A 1 133 ? 9.202 18.354 -39.044 1.00 41.00 133 HIS A N 1
ATOM 951 C CA . HIS A 1 133 ? 10.343 17.516 -38.643 1.00 41.00 133 HIS A CA 1
ATOM 952 C C . HIS A 1 133 ? 11.494 18.296 -37.995 1.00 41.00 133 HIS A C 1
ATOM 954 O O . HIS A 1 133 ? 12.403 18.753 -38.691 1.00 41.00 133 HIS A O 1
ATOM 960 N N . ASP A 1 134 ? 11.439 18.447 -36.671 1.00 40.69 134 ASP A N 1
ATOM 961 C CA . ASP A 1 134 ? 12.533 19.033 -35.902 1.00 40.69 134 ASP A CA 1
ATOM 962 C C . ASP A 1 134 ? 13.799 18.210 -36.176 1.00 40.69 134 ASP A C 1
ATOM 964 O O . ASP A 1 134 ? 13.894 17.029 -35.833 1.00 40.69 134 ASP A O 1
ATOM 968 N N . ARG A 1 135 ? 14.737 18.796 -36.920 1.00 41.06 135 ARG A N 1
ATOM 969 C CA . ARG A 1 135 ? 16.034 18.189 -37.203 1.00 41.06 135 ARG A CA 1
ATOM 970 C C . ARG A 1 135 ? 16.838 18.270 -35.912 1.00 41.06 135 ARG A C 1
ATOM 972 O O . ARG A 1 135 ? 17.510 19.256 -35.661 1.00 41.06 135 ARG A O 1
ATOM 979 N N . VAL A 1 136 ? 16.751 17.227 -35.089 1.00 50.44 136 VAL A N 1
ATOM 980 C CA . VAL A 1 136 ? 17.395 17.174 -33.760 1.00 50.44 136 VAL A CA 1
ATOM 981 C C . VAL A 1 136 ? 18.932 17.205 -33.842 1.00 50.44 136 VAL A C 1
ATOM 983 O O . VAL A 1 136 ? 19.605 17.504 -32.861 1.00 50.44 136 VAL A O 1
ATOM 986 N N . PHE A 1 137 ? 19.512 16.942 -35.015 1.00 42.09 137 PHE A N 1
ATOM 987 C CA . PHE A 1 137 ? 20.959 16.887 -35.210 1.00 42.09 137 PHE A CA 1
ATOM 988 C C . PHE A 1 137 ? 21.489 18.083 -36.008 1.00 42.09 137 PHE A C 1
ATOM 990 O O . PHE A 1 137 ? 21.934 17.926 -37.143 1.00 42.09 137 PHE A O 1
ATOM 997 N N . ASP A 1 138 ? 21.514 19.262 -35.388 1.00 45.50 138 ASP A N 1
ATOM 998 C CA . ASP A 1 138 ? 22.417 20.341 -35.800 1.00 45.50 138 ASP A CA 1
ATOM 999 C C . ASP A 1 138 ? 23.701 20.261 -34.953 1.00 45.50 138 ASP A C 1
ATOM 1001 O O . ASP A 1 138 ? 23.726 20.643 -33.786 1.00 45.50 138 ASP A O 1
ATOM 1005 N N . GLY A 1 139 ? 24.780 19.723 -35.539 1.00 46.12 139 GLY A N 1
ATOM 1006 C CA . GLY A 1 139 ? 26.128 19.747 -34.950 1.00 46.12 139 GLY A CA 1
ATOM 1007 C C . GLY A 1 139 ? 26.392 18.752 -33.810 1.00 46.12 139 GLY A C 1
ATOM 1008 O O . GLY A 1 139 ? 26.882 19.150 -32.755 1.00 46.12 139 GLY A O 1
ATOM 1009 N N . VAL A 1 140 ? 26.114 17.456 -33.999 1.00 43.12 140 VAL A N 1
ATOM 1010 C CA . VAL A 1 140 ? 26.403 16.441 -32.968 1.00 43.12 140 VAL A CA 1
ATOM 1011 C C . VAL A 1 140 ? 27.809 15.855 -33.063 1.00 43.12 140 VAL A C 1
ATOM 1013 O O . VAL A 1 140 ? 28.267 15.422 -34.118 1.00 43.12 140 VAL A O 1
ATOM 1016 N N . PHE A 1 14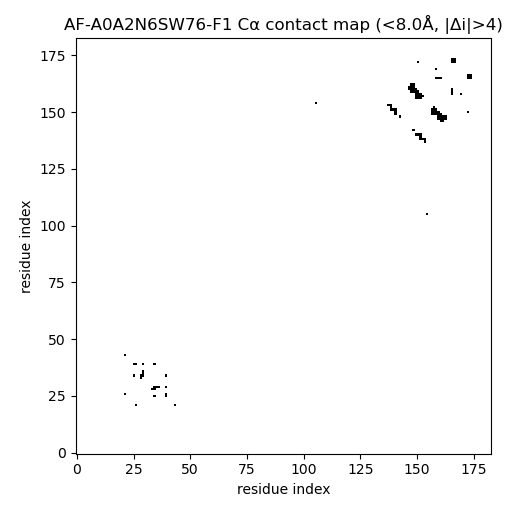1 ? 28.455 15.807 -31.895 1.00 42.19 141 PHE A N 1
ATOM 1017 C CA . PHE A 1 141 ? 29.730 15.157 -31.626 1.00 42.19 141 PHE A CA 1
ATOM 1018 C C . PHE A 1 141 ? 29.515 14.053 -30.592 1.00 42.19 141 PHE A C 1
ATOM 1020 O O . PHE A 1 141 ? 28.852 14.270 -29.578 1.00 42.19 141 PHE A O 1
ATOM 1027 N N . PHE A 1 142 ? 30.135 12.898 -30.812 1.00 37.75 142 PHE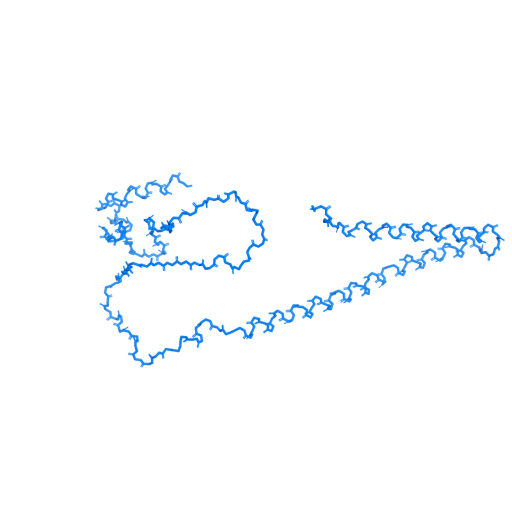 A N 1
ATOM 1028 C CA . PHE A 1 142 ? 30.250 11.851 -29.804 1.00 37.75 142 PHE A CA 1
ATOM 1029 C C . PHE A 1 142 ? 31.683 11.843 -29.278 1.00 37.75 142 PHE A C 1
ATOM 1031 O O . PHE A 1 142 ? 32.616 11.556 -30.023 1.00 37.75 142 PHE A O 1
ATOM 1038 N N . ALA A 1 143 ? 31.853 12.162 -27.997 1.00 39.47 143 ALA A N 1
ATOM 1039 C CA . ALA A 1 143 ? 33.099 11.944 -27.273 1.00 39.47 143 ALA A CA 1
ATOM 1040 C C . ALA A 1 143 ? 32.901 10.746 -26.336 1.00 39.47 143 ALA A C 1
ATOM 1042 O O . ALA A 1 143 ? 32.419 10.886 -25.213 1.00 39.47 143 ALA A O 1
ATOM 1043 N N . ALA A 1 144 ? 33.231 9.555 -26.828 1.00 38.00 144 ALA A N 1
ATOM 1044 C CA . ALA A 1 144 ? 33.723 8.489 -25.961 1.00 38.00 144 ALA A CA 1
ATOM 1045 C C . ALA A 1 144 ? 35.240 8.685 -25.803 1.00 38.00 144 ALA A C 1
ATOM 1047 O O . ALA A 1 144 ? 35.813 9.469 -26.553 1.00 38.00 144 ALA A O 1
ATOM 1048 N N . ASP A 1 145 ? 35.873 8.021 -24.835 1.00 41.00 145 ASP A N 1
ATOM 1049 C CA . ASP A 1 145 ? 37.325 8.049 -24.578 1.00 41.00 145 ASP A CA 1
ATOM 1050 C C . ASP A 1 145 ? 38.090 7.528 -25.815 1.00 41.00 145 ASP A C 1
ATOM 1052 O O . ASP A 1 145 ? 38.424 6.350 -25.929 1.00 41.00 145 ASP A O 1
ATOM 1056 N N . ALA A 1 146 ? 38.213 8.386 -26.823 1.00 44.78 146 ALA A N 1
ATOM 1057 C CA . ALA A 1 146 ? 38.668 8.074 -28.160 1.00 44.78 146 ALA A CA 1
ATOM 1058 C C . ALA A 1 146 ? 39.911 8.913 -28.424 1.00 44.78 146 ALA A C 1
ATOM 1060 O O . ALA A 1 146 ? 39.873 10.144 -28.360 1.00 44.78 146 ALA A O 1
ATOM 1061 N N . ASP A 1 147 ? 41.010 8.232 -28.734 1.00 56.81 147 ASP A N 1
ATOM 1062 C CA . ASP A 1 147 ? 42.279 8.862 -29.092 1.00 56.81 147 ASP A CA 1
ATOM 1063 C C . ASP A 1 147 ? 42.162 9.734 -30.364 1.00 56.81 147 ASP A C 1
ATOM 1065 O O . ASP A 1 147 ? 42.998 10.604 -30.588 1.00 56.81 147 ASP A O 1
ATOM 1069 N N . ASP A 1 148 ? 41.084 9.578 -31.145 1.00 55.91 148 ASP A N 1
ATOM 1070 C CA . ASP A 1 148 ? 40.791 10.339 -32.359 1.00 55.91 148 ASP A CA 1
ATOM 1071 C C . ASP A 1 148 ? 39.411 11.010 -32.307 1.00 55.91 148 ASP A C 1
ATOM 1073 O O . ASP A 1 148 ? 38.377 10.366 -32.112 1.00 55.91 148 ASP A O 1
ATOM 1077 N N . ILE A 1 149 ? 39.390 12.322 -32.545 1.00 64.50 149 ILE A N 1
ATOM 1078 C CA . ILE A 1 149 ? 38.184 13.150 -32.597 1.00 64.50 149 ILE A CA 1
ATOM 1079 C C . ILE A 1 149 ? 37.911 13.529 -34.053 1.00 64.50 149 ILE A C 1
ATOM 1081 O O . ILE A 1 149 ? 38.779 14.059 -34.749 1.00 64.50 149 ILE A O 1
ATOM 1085 N N . VAL A 1 150 ? 36.679 13.309 -34.513 1.00 64.88 150 VAL A N 1
ATOM 1086 C CA . VAL A 1 150 ? 36.208 13.726 -35.842 1.00 64.88 150 VAL A CA 1
ATOM 1087 C C . VAL A 1 150 ? 35.254 14.905 -35.684 1.00 64.88 150 VAL A C 1
ATOM 1089 O O . VAL A 1 150 ? 34.256 14.822 -34.971 1.00 64.88 150 VAL A O 1
ATOM 1092 N N . VAL A 1 151 ? 35.563 16.015 -36.354 1.00 62.34 151 VAL A N 1
ATOM 1093 C CA . VAL A 1 151 ? 34.773 17.247 -36.329 1.00 62.34 151 VAL A CA 1
ATOM 1094 C C . VAL A 1 151 ? 33.893 17.317 -37.560 1.00 62.34 151 VAL A C 1
ATOM 1096 O O . VAL A 1 151 ? 34.406 17.449 -38.673 1.00 62.34 151 VAL A O 1
ATOM 1099 N N . VAL A 1 152 ? 32.579 17.261 -37.353 1.00 62.03 152 VAL A N 1
ATOM 1100 C CA . VAL A 1 152 ? 31.577 17.306 -38.421 1.00 62.03 152 VAL A CA 1
ATOM 1101 C C . VAL A 1 152 ? 30.772 18.594 -38.311 1.00 62.03 152 VAL A C 1
ATOM 1103 O O . VAL A 1 152 ? 30.269 18.933 -37.245 1.00 62.03 152 VAL A O 1
ATOM 1106 N N . ASP A 1 153 ? 30.651 19.310 -39.424 1.00 62.53 153 ASP A N 1
ATOM 1107 C CA . ASP A 1 153 ? 29.836 20.521 -39.539 1.00 62.53 153 ASP A CA 1
ATOM 1108 C C . ASP A 1 153 ? 29.053 20.474 -40.849 1.00 62.53 153 ASP A C 1
ATOM 1110 O O . ASP A 1 153 ? 29.619 20.189 -41.910 1.00 62.53 153 ASP A O 1
ATOM 1114 N N . ALA A 1 154 ? 27.741 20.698 -40.754 1.00 58.00 154 ALA A N 1
ATOM 1115 C CA . ALA A 1 154 ? 26.785 20.547 -41.851 1.00 58.00 154 ALA A CA 1
ATOM 1116 C C . ALA A 1 154 ? 26.907 19.198 -42.599 1.00 58.00 154 ALA A C 1
ATOM 1118 O O . ALA A 1 154 ? 26.863 19.149 -43.828 1.00 58.00 154 ALA A O 1
ATOM 1119 N N . GLY A 1 155 ? 27.112 18.102 -41.857 1.00 56.88 155 GLY A N 1
ATOM 1120 C CA . GLY A 1 155 ? 27.227 16.751 -42.422 1.00 56.88 155 GLY A CA 1
ATOM 1121 C C . GLY A 1 155 ? 28.527 16.481 -43.189 1.00 56.88 155 GLY A C 1
ATOM 1122 O O . GLY A 1 155 ? 28.609 15.496 -43.916 1.00 56.88 155 GLY A O 1
ATOM 1123 N N . GLN A 1 156 ? 29.545 17.339 -43.067 1.00 52.22 156 GLN A N 1
ATOM 1124 C CA . GLN A 1 156 ? 30.859 17.143 -43.687 1.00 52.22 156 GLN A CA 1
ATOM 1125 C C . GLN A 1 156 ? 31.956 17.084 -42.625 1.00 52.22 156 GLN A C 1
ATOM 1127 O O . GLN A 1 156 ? 31.988 17.909 -41.709 1.00 52.22 156 GLN A O 1
ATOM 1132 N N . VAL A 1 157 ? 32.893 16.144 -42.771 1.00 66.50 157 VAL A N 1
ATOM 1133 C CA . VAL A 1 157 ? 34.086 16.081 -41.916 1.00 66.50 157 VAL A CA 1
ATOM 1134 C C . VAL A 1 157 ? 34.975 17.284 -42.227 1.00 66.50 157 VAL A C 1
ATOM 1136 O O . VAL A 1 157 ? 35.505 17.422 -43.330 1.00 66.50 157 VAL A O 1
ATOM 1139 N N . ARG A 1 158 ? 35.131 18.182 -41.254 1.00 70.31 158 ARG A N 1
ATOM 1140 C CA . ARG A 1 158 ? 35.965 19.386 -41.365 1.00 70.31 158 ARG A CA 1
ATOM 1141 C C . ARG A 1 158 ? 37.370 19.184 -40.823 1.00 70.31 158 ARG A C 1
ATOM 1143 O O . ARG A 1 158 ? 38.288 19.845 -41.302 1.00 70.31 158 ARG A O 1
ATOM 1150 N N . ALA A 1 159 ? 37.536 18.316 -39.829 1.00 66.38 159 ALA A N 1
ATOM 1151 C CA . ALA A 1 159 ? 38.834 18.003 -39.246 1.00 66.38 159 ALA A CA 1
ATOM 1152 C C . ALA A 1 159 ? 38.805 16.645 -38.530 1.00 66.38 159 ALA A C 1
ATOM 1154 O O . ALA A 1 159 ? 37.755 16.209 -38.059 1.00 66.38 159 ALA A O 1
ATOM 1155 N N . THR A 1 160 ? 39.960 15.997 -38.425 1.00 67.75 160 THR A N 1
ATOM 1156 C CA . THR A 1 160 ? 40.141 14.755 -37.666 1.00 67.75 160 THR A CA 1
ATOM 1157 C C . THR A 1 160 ? 41.501 14.779 -36.987 1.00 67.75 160 THR A C 1
ATOM 1159 O O . THR A 1 160 ? 42.467 15.240 -37.596 1.00 67.75 160 THR A O 1
ATOM 1162 N N . GLY A 1 161 ? 41.570 14.308 -35.748 1.00 71.19 161 GLY A N 1
ATOM 1163 C CA . GLY A 1 161 ? 42.819 14.131 -35.011 1.00 71.19 161 GLY A CA 1
ATOM 1164 C C . GLY A 1 161 ? 42.595 14.139 -33.507 1.00 71.19 161 GLY A C 1
ATOM 1165 O O . GLY A 1 161 ? 41.461 14.199 -33.028 1.00 71.19 161 GLY A O 1
ATOM 1166 N N . THR A 1 162 ? 43.682 14.126 -32.749 1.00 77.38 162 THR A N 1
ATOM 1167 C CA . THR A 1 162 ? 43.615 14.204 -31.287 1.00 77.38 162 THR A CA 1
ATOM 1168 C C . THR A 1 162 ? 43.115 15.579 -30.827 1.00 77.38 162 THR A C 1
ATOM 1170 O O . THR A 1 162 ? 43.215 16.582 -31.541 1.00 77.38 162 THR A O 1
ATOM 1173 N N . HIS A 1 163 ? 42.638 15.674 -29.581 1.00 73.25 163 HIS A N 1
ATOM 1174 C CA . HIS A 1 163 ? 42.260 16.960 -28.977 1.00 73.25 163 HIS A CA 1
ATOM 1175 C C . HIS A 1 163 ? 43.369 18.021 -29.109 1.00 73.25 163 HIS A C 1
ATOM 1177 O O . HIS A 1 163 ? 43.096 19.168 -29.461 1.00 73.25 163 HIS A O 1
ATOM 1183 N N . ALA A 1 164 ? 44.627 17.636 -28.866 1.00 75.38 164 ALA A N 1
ATOM 1184 C CA . ALA A 1 164 ? 45.772 18.540 -28.957 1.00 75.38 164 ALA A CA 1
ATOM 1185 C C . ALA A 1 164 ? 45.995 19.045 -30.392 1.00 75.38 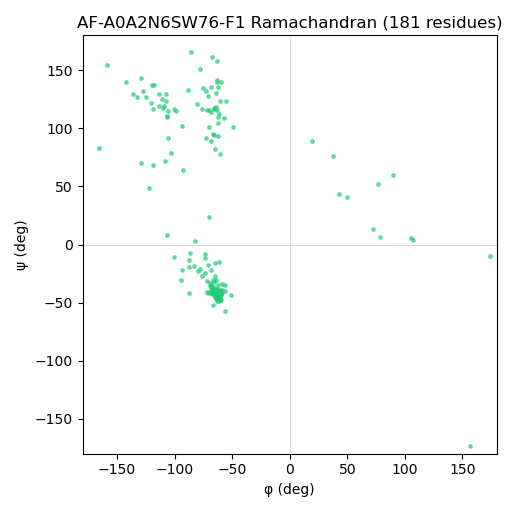164 ALA A C 1
ATOM 1187 O O . ALA A 1 164 ? 46.181 20.245 -30.602 1.00 75.38 164 ALA A O 1
ATOM 1188 N N . GLU A 1 165 ? 45.913 18.151 -31.378 1.00 74.94 165 GLU A N 1
ATOM 1189 C CA . GLU A 1 165 ? 46.085 18.496 -32.792 1.00 74.94 165 GLU A CA 1
ATOM 1190 C C . GLU A 1 165 ? 44.946 19.376 -33.305 1.00 74.94 165 GLU A C 1
ATOM 1192 O O . GLU A 1 165 ? 45.187 20.332 -34.044 1.00 74.94 165 GLU A O 1
ATOM 1197 N N . LEU A 1 166 ? 43.704 19.114 -32.895 1.00 77.88 166 LEU A N 1
ATOM 1198 C CA . LEU A 1 166 ? 42.549 19.908 -33.313 1.00 77.88 166 LEU A CA 1
ATOM 1199 C C . LEU A 1 166 ? 42.516 21.294 -32.666 1.00 77.88 166 LEU A C 1
ATOM 1201 O O . LEU A 1 166 ? 42.081 22.252 -33.307 1.00 77.88 166 LEU A O 1
ATOM 1205 N N . MET A 1 167 ? 43.025 21.433 -31.440 1.00 76.31 167 MET A N 1
ATOM 1206 C CA . MET A 1 167 ? 43.195 22.740 -30.801 1.00 76.31 167 MET A CA 1
ATOM 1207 C C . MET A 1 167 ? 44.202 23.625 -31.544 1.00 76.31 167 MET A C 1
ATOM 1209 O O . MET A 1 167 ? 44.049 24.845 -31.550 1.00 76.31 167 MET A O 1
ATOM 1213 N N . GLU A 1 168 ? 45.210 23.044 -32.193 1.00 78.44 168 GLU A N 1
ATOM 1214 C CA . GLU A 1 168 ? 46.187 23.804 -32.978 1.00 78.44 168 GLU A CA 1
ATOM 1215 C C . GLU A 1 168 ? 45.725 24.030 -34.426 1.00 78.44 168 GLU A C 1
ATOM 1217 O O . GLU A 1 168 ? 45.850 25.135 -34.962 1.00 78.44 168 GLU A O 1
ATOM 1222 N N . SER A 1 169 ? 45.141 23.006 -35.051 1.00 73.69 169 SER A N 1
ATOM 1223 C CA . SER A 1 169 ? 44.861 22.984 -36.491 1.00 73.69 169 SER A CA 1
ATOM 1224 C C . SER A 1 169 ? 43.456 23.452 -36.888 1.00 73.69 169 SER A C 1
ATOM 1226 O O . SER A 1 169 ? 43.272 23.898 -38.023 1.00 73.69 169 SER A O 1
ATOM 1228 N N . SER A 1 170 ? 42.466 23.411 -35.987 1.00 78.12 170 SER A N 1
ATOM 1229 C CA . SER A 1 170 ? 41.065 23.703 -36.317 1.00 78.12 170 SER A CA 1
ATOM 1230 C C . SER A 1 170 ? 40.525 24.909 -35.543 1.00 78.12 170 SER A C 1
ATOM 1232 O O . SER A 1 170 ? 40.423 24.919 -34.317 1.00 78.12 170 SER A O 1
ATOM 1234 N N . ALA A 1 171 ? 40.162 25.974 -36.266 1.00 77.94 171 ALA A N 1
ATOM 1235 C CA . ALA A 1 171 ? 39.473 27.128 -35.675 1.00 77.94 171 ALA A CA 1
ATOM 1236 C C . ALA A 1 171 ? 38.065 26.755 -35.184 1.00 77.94 171 ALA A C 1
ATOM 1238 O O . ALA A 1 171 ? 37.690 27.117 -34.077 1.00 77.94 171 ALA A O 1
ATOM 1239 N N . LEU A 1 172 ? 37.349 25.947 -35.970 1.00 71.75 172 LEU A N 1
ATOM 1240 C CA . LEU A 1 172 ? 36.005 25.469 -35.655 1.00 71.75 172 LEU A CA 1
ATOM 1241 C C . LEU A 1 172 ? 35.981 24.651 -34.355 1.00 71.75 172 LEU A C 1
ATOM 1243 O O . LEU A 1 172 ? 35.133 24.874 -33.499 1.00 71.75 172 LEU A O 1
ATOM 1247 N N . TYR A 1 173 ? 36.951 23.749 -34.175 1.00 75.12 173 TYR A N 1
ATOM 1248 C CA . TYR A 1 173 ? 37.060 22.961 -32.946 1.00 75.12 173 TYR A CA 1
ATOM 1249 C C . TYR A 1 173 ? 37.358 23.834 -31.722 1.00 75.12 173 TYR A C 1
ATOM 1251 O O . TYR A 1 173 ? 36.779 23.628 -30.660 1.00 75.12 173 TYR A O 1
ATOM 1259 N N . ARG A 1 174 ? 38.226 24.845 -31.867 1.00 79.94 174 ARG A N 1
ATOM 1260 C CA . ARG A 1 174 ? 38.536 25.791 -30.784 1.00 79.94 174 ARG A CA 1
ATOM 1261 C C . ARG A 1 174 ? 37.339 26.634 -30.365 1.00 79.94 174 ARG A C 1
ATOM 1263 O O . ARG A 1 174 ? 37.190 26.899 -29.174 1.00 79.94 174 ARG A O 1
ATOM 1270 N N . ASP A 1 175 ? 36.530 27.080 -31.319 1.00 75.06 175 ASP A N 1
ATOM 1271 C CA . ASP A 1 175 ? 35.337 27.874 -31.026 1.00 75.06 175 ASP A CA 1
ATOM 1272 C C . ASP A 1 175 ? 34.293 27.021 -30.285 1.00 75.06 175 ASP A C 1
ATOM 1274 O O . ASP A 1 175 ? 33.759 27.455 -29.267 1.00 75.06 175 ASP A O 1
ATOM 1278 N N . LEU A 1 176 ? 34.120 25.760 -30.689 1.00 69.19 176 LEU A N 1
ATOM 1279 C CA . LEU A 1 176 ? 33.245 24.795 -30.011 1.00 69.19 176 LEU A CA 1
ATOM 1280 C C . LEU A 1 176 ? 33.744 24.399 -28.610 1.00 69.19 176 LEU A C 1
ATOM 1282 O O . LEU A 1 176 ? 32.964 24.341 -27.661 1.00 69.19 176 LEU A O 1
ATOM 1286 N N . ALA A 1 177 ? 35.049 24.162 -28.448 1.00 72.69 177 ALA A N 1
ATOM 1287 C CA . ALA A 1 177 ? 35.644 23.823 -27.153 1.00 72.69 177 ALA A CA 1
ATOM 1288 C C . ALA A 1 177 ? 35.539 24.973 -26.134 1.00 72.69 177 ALA A C 1
ATOM 1290 O O . ALA A 1 177 ? 35.513 24.734 -24.927 1.00 72.69 177 ALA A O 1
ATOM 1291 N N . ARG A 1 178 ? 35.473 26.226 -26.606 1.00 72.94 178 ARG A N 1
ATOM 1292 C CA . ARG A 1 178 ? 35.246 27.398 -25.747 1.00 72.94 178 ARG A CA 1
ATOM 1293 C C . ARG A 1 178 ? 33.818 27.469 -25.224 1.00 72.94 178 ARG A C 1
ATOM 1295 O O . ARG A 1 178 ? 33.653 27.784 -24.049 1.00 72.94 178 ARG A O 1
ATOM 1302 N N . ASP A 1 179 ? 32.827 27.163 -26.057 1.00 67.81 179 ASP A N 1
ATOM 1303 C CA . ASP A 1 179 ? 31.417 27.187 -25.650 1.00 67.81 179 ASP A CA 1
ATOM 1304 C C . ASP A 1 179 ? 31.109 26.121 -24.588 1.00 67.81 179 ASP A C 1
ATOM 1306 O O . ASP A 1 179 ? 30.410 26.406 -23.621 1.00 67.81 179 ASP A O 1
ATOM 1310 N N . GLN A 1 180 ? 31.726 24.939 -24.682 1.00 60.91 180 GLN A N 1
ATOM 1311 C CA . GLN A 1 180 ? 31.552 23.849 -23.706 1.00 60.91 180 GLN A CA 1
ATOM 1312 C C . GLN A 1 180 ? 32.211 24.109 -22.336 1.00 60.91 180 GLN A C 1
ATOM 1314 O O . GLN A 1 180 ? 31.878 23.451 -21.357 1.00 60.91 180 GLN A O 1
ATOM 1319 N N . LEU A 1 181 ? 33.152 25.056 -22.235 1.00 52.03 181 LEU A N 1
ATOM 1320 C CA . LEU A 1 181 ? 33.782 25.450 -20.962 1.00 52.03 181 LEU A CA 1
ATOM 1321 C C . LEU A 1 181 ? 32.993 26.534 -20.206 1.00 52.03 181 LEU A C 1
ATOM 1323 O O . LEU A 1 181 ? 33.364 26.880 -19.081 1.00 52.03 181 LEU A O 1
ATOM 1327 N N . LEU A 1 182 ? 31.944 27.094 -20.817 1.00 45.12 182 LEU A N 1
ATOM 1328 C CA . LEU A 1 182 ? 31.113 28.163 -20.250 1.00 45.12 182 LEU A CA 1
ATOM 1329 C C . LEU A 1 182 ? 29.715 27.694 -19.801 1.00 45.12 182 LEU A C 1
ATOM 1331 O O . LEU A 1 182 ? 28.904 28.528 -19.392 1.00 45.12 182 LEU A O 1
ATOM 1335 N N . SER A 1 183 ? 29.461 26.385 -19.813 1.00 39.19 183 SER A N 1
ATOM 1336 C CA . SER A 1 183 ? 28.238 25.716 -19.336 1.00 39.19 183 SER A CA 1
ATOM 1337 C C . SER A 1 183 ? 28.562 24.651 -18.297 1.00 39.19 183 SER A C 1
ATOM 1339 O O . SER A 1 183 ? 27.826 24.584 -17.287 1.00 39.19 183 SER A O 1
#

Sequence (183 aa):
MRLEAFPWPMSGLAIQVAFLMVLGLGGARVAAGELSVANLMAFLMFLFMLMMPIGQLFGAITSVAAALGALARIDQVMAEPTEDAADSPVPGTAPDLSGAVPAVEFDDVVFSHDEEQGHAGHAPGPGVPDSPHDRVFDGVFFAADADDIVVVDAGQVRATGTHAELMESSALYRDLARDQLLS

Secondary structure (DSSP, 8-state):
-------HHHHHHHHHHHHHHHHHHHHHHHHTTSS-HHHHHHHHHHHHHHHHHHHHHHHHHHHHHHHHHHHHHHHHHHHSPPGGGG----TT-S---TT--------S--------S--TT-PPPPPPP--------SS----SS-S-EEEEETTEEEEEE-HHHHHHH-HHHHHHHHHTT--

pLDDT: mean 70.69, std 20.32, range [37.75, 98.0]